Protein AF-A0A532F5N1-F1 (afdb_monomer_lite)

Structure (mmCIF, N/CA/C/O backbone):
data_AF-A0A532F5N1-F1
#
_entry.id   AF-A0A532F5N1-F1
#
loop_
_atom_site.group_PDB
_atom_site.id
_atom_site.type_symbol
_atom_site.label_atom_id
_atom_site.label_alt_id
_atom_site.label_comp_id
_atom_site.label_asym_id
_atom_site.label_entity_id
_atom_site.label_seq_id
_atom_site.pdbx_PDB_ins_code
_atom_site.Cartn_x
_atom_site.Cartn_y
_atom_site.Cartn_z
_atom_site.occupancy
_atom_site.B_iso_or_equiv
_atom_site.auth_seq_id
_atom_site.auth_comp_id
_atom_site.auth_asym_id
_atom_site.auth_atom_id
_atom_site.pdbx_PDB_model_num
ATOM 1 N N . MET A 1 1 ? 24.055 -5.445 3.429 1.00 53.22 1 MET A N 1
ATOM 2 C CA . MET A 1 1 ? 22.754 -6.112 3.266 1.00 53.22 1 MET A CA 1
ATOM 3 C C . MET A 1 1 ? 22.384 -6.633 4.633 1.00 53.22 1 MET A C 1
ATOM 5 O O . MET A 1 1 ? 23.085 -7.525 5.096 1.00 53.22 1 MET A O 1
ATOM 9 N N . LYS A 1 2 ? 21.379 -6.047 5.295 1.00 60.19 2 LYS A N 1
ATOM 10 C CA . LYS A 1 2 ? 20.781 -6.750 6.429 1.00 60.19 2 LYS A CA 1
ATOM 11 C C . LYS A 1 2 ? 20.097 -7.984 5.850 1.00 60.19 2 LYS A C 1
ATOM 13 O O . LYS A 1 2 ? 19.266 -7.868 4.953 1.00 60.19 2 LYS A O 1
ATOM 18 N N . SER A 1 3 ? 20.527 -9.160 6.263 1.00 70.56 3 SER A N 1
ATOM 19 C CA . SER A 1 3 ? 19.821 -10.402 5.999 1.00 70.56 3 SER A CA 1
ATOM 20 C C . SER A 1 3 ? 18.379 -10.290 6.501 1.00 70.56 3 SER A C 1
ATOM 22 O O . SER A 1 3 ? 18.080 -9.521 7.415 1.00 70.56 3 SER A O 1
ATOM 24 N N . PHE A 1 4 ? 17.479 -11.092 5.933 1.00 73.62 4 PHE A N 1
ATOM 25 C CA . PHE A 1 4 ? 16.116 -11.222 6.456 1.00 73.62 4 PHE A CA 1
ATOM 26 C C . PHE A 1 4 ? 16.117 -11.525 7.967 1.00 73.62 4 PHE A C 1
ATOM 28 O O . PHE A 1 4 ? 15.299 -10.999 8.709 1.00 73.62 4 PHE A O 1
ATOM 35 N N . GLN A 1 5 ? 17.106 -12.294 8.435 1.00 76.25 5 GLN A N 1
ATOM 36 C CA . GLN A 1 5 ? 17.313 -12.599 9.851 1.00 76.25 5 GLN A CA 1
ATOM 37 C C . GLN A 1 5 ? 17.648 -11.354 10.687 1.00 76.25 5 GLN A C 1
ATOM 39 O O . GLN A 1 5 ? 17.103 -11.194 11.774 1.00 76.25 5 GLN A O 1
ATOM 44 N N . GLU A 1 6 ? 18.502 -10.458 10.188 1.00 77.69 6 GLU A N 1
ATOM 45 C CA . GLU A 1 6 ? 18.839 -9.202 10.874 1.00 77.69 6 GLU A CA 1
ATOM 46 C C . GLU A 1 6 ? 17.663 -8.221 10.921 1.00 77.69 6 GLU A C 1
ATOM 48 O O . GLU A 1 6 ? 17.586 -7.429 11.854 1.00 77.69 6 GLU A O 1
ATOM 53 N N . GLU A 1 7 ? 16.741 -8.272 9.958 1.00 74.12 7 GLU A N 1
ATOM 54 C CA . GLU A 1 7 ? 15.482 -7.521 10.047 1.00 74.12 7 GLU A CA 1
ATOM 55 C C . GLU A 1 7 ? 14.519 -8.153 11.053 1.00 74.12 7 GLU A C 1
ATOM 57 O O . GLU A 1 7 ? 13.932 -7.460 11.877 1.00 74.12 7 GLU A O 1
ATOM 62 N N . CYS A 1 8 ? 14.369 -9.481 11.043 1.00 79.50 8 CYS A N 1
ATOM 63 C CA . CYS A 1 8 ? 13.574 -10.162 12.064 1.00 79.50 8 CYS A CA 1
ATOM 64 C C . CYS A 1 8 ? 14.092 -9.854 13.477 1.00 79.50 8 CYS A C 1
ATOM 66 O O . CYS A 1 8 ? 13.296 -9.755 14.404 1.00 79.50 8 CYS A O 1
ATOM 68 N N . ALA A 1 9 ? 15.402 -9.644 13.631 1.00 83.69 9 ALA A N 1
ATOM 69 C CA . ALA A 1 9 ? 16.020 -9.260 14.895 1.00 83.69 9 ALA A CA 1
ATOM 70 C C . ALA A 1 9 ? 15.696 -7.823 15.350 1.00 83.69 9 ALA A C 1
ATOM 72 O O . ALA A 1 9 ? 15.956 -7.499 16.505 1.00 83.69 9 ALA A O 1
ATOM 73 N N . THR A 1 10 ? 15.138 -6.960 14.488 1.00 85.75 10 THR A N 1
ATOM 74 C CA . THR A 1 10 ? 14.636 -5.633 14.896 1.00 85.75 10 THR A CA 1
ATOM 75 C C . THR A 1 10 ? 13.175 -5.652 15.333 1.00 85.75 10 THR A C 1
ATOM 77 O O . THR A 1 10 ? 12.638 -4.603 15.680 1.00 85.75 10 THR A O 1
ATOM 80 N N . LEU A 1 11 ? 12.497 -6.802 15.259 1.00 87.50 11 LEU A N 1
ATOM 81 C CA . LEU A 1 11 ? 11.156 -6.932 15.812 1.00 87.50 11 LEU A CA 1
ATOM 82 C C . LEU A 1 11 ? 11.230 -6.883 17.338 1.00 87.50 11 LEU A C 1
ATOM 84 O O . LEU A 1 11 ? 12.085 -7.516 17.954 1.00 87.50 11 LEU A O 1
ATOM 88 N N . GLU A 1 12 ? 10.296 -6.146 17.928 1.00 90.50 12 GLU A N 1
ATOM 89 C CA . GLU A 1 12 ? 10.065 -6.181 19.368 1.00 90.50 12 GLU A CA 1
ATOM 90 C C . GLU A 1 12 ? 9.619 -7.580 19.817 1.00 90.50 12 GLU A C 1
ATOM 92 O O . GLU A 1 12 ? 9.202 -8.421 19.008 1.00 90.50 12 GLU A O 1
ATOM 97 N N . SER A 1 13 ? 9.701 -7.830 21.125 1.00 90.56 13 SER A N 1
ATOM 98 C CA . SER A 1 13 ? 9.255 -9.094 21.705 1.00 90.56 13 SER A CA 1
ATOM 99 C C . SER A 1 13 ? 7.784 -9.373 21.395 1.00 90.56 13 SER A C 1
ATOM 101 O O . SER A 1 13 ? 6.950 -8.471 21.277 1.00 90.56 13 SER A O 1
ATOM 103 N N . LEU A 1 14 ? 7.455 -10.659 21.268 1.00 91.38 14 LEU A N 1
ATOM 104 C CA . LEU A 1 14 ? 6.086 -11.074 21.008 1.00 91.38 14 LEU A CA 1
ATOM 105 C C . LEU A 1 14 ? 5.182 -10.695 22.181 1.00 91.38 14 LEU A C 1
ATOM 107 O O . LEU A 1 14 ? 5.481 -10.970 23.345 1.00 91.38 14 LEU A O 1
ATOM 111 N N . GLN A 1 15 ? 4.039 -10.112 21.840 1.00 91.81 15 GLN A N 1
ATOM 112 C CA . GLN A 1 15 ? 2.970 -9.811 22.776 1.00 91.81 15 GLN A CA 1
ATOM 113 C C . GLN A 1 15 ? 1.703 -10.554 22.369 1.00 91.81 15 GLN A C 1
ATOM 115 O O . GLN A 1 15 ? 1.420 -10.752 21.188 1.00 91.81 15 GLN A O 1
ATOM 120 N N . THR A 1 16 ? 0.932 -10.965 23.365 1.00 92.50 16 THR A N 1
ATOM 121 C CA . THR A 1 16 ? -0.368 -11.614 23.206 1.00 92.50 16 THR A CA 1
ATOM 122 C C . THR A 1 16 ? -1.472 -10.705 23.715 1.00 92.50 16 THR A C 1
ATOM 124 O O . THR A 1 16 ? -1.263 -9.900 24.621 1.00 92.50 16 THR A O 1
ATOM 127 N N . PHE A 1 17 ? -2.653 -10.852 23.133 1.00 93.88 17 PHE A N 1
ATOM 128 C CA . PHE A 1 17 ? -3.904 -10.266 23.596 1.00 93.88 17 PHE A CA 1
ATOM 129 C C . PHE A 1 17 ? -5.014 -11.310 23.397 1.00 93.88 17 PHE A C 1
ATOM 131 O O . PHE A 1 17 ? -4.803 -12.326 22.731 1.00 93.88 17 PHE A O 1
ATOM 138 N N . ASP A 1 18 ? -6.178 -11.089 23.998 1.00 94.12 18 ASP A N 1
ATOM 139 C CA . ASP A 1 18 ? -7.314 -12.003 23.866 1.00 94.12 18 ASP A CA 1
ATOM 140 C C . ASP A 1 18 ? -7.945 -11.896 22.459 1.00 94.12 18 ASP A C 1
ATOM 142 O O . ASP A 1 18 ? -8.341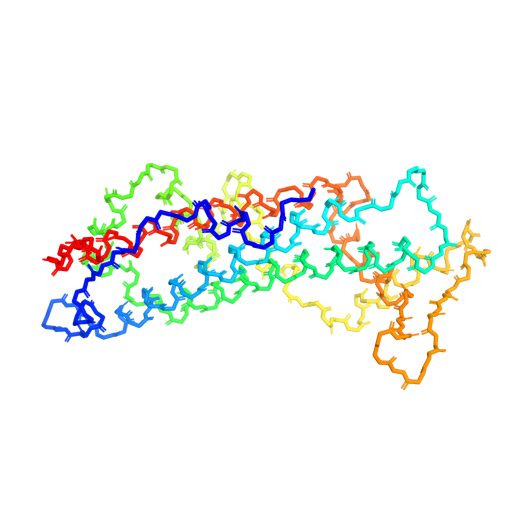 -10.797 22.056 1.00 94.12 18 ASP A O 1
ATOM 146 N N . PRO A 1 19 ? -8.078 -13.000 21.700 1.00 94.62 19 PRO A N 1
ATOM 147 C CA . PRO A 1 19 ? -8.673 -12.979 20.363 1.00 94.62 19 PRO A CA 1
ATOM 148 C C . PRO A 1 19 ? -10.110 -12.438 20.310 1.00 94.62 19 PRO A C 1
ATOM 150 O O . PRO A 1 19 ? -10.512 -11.909 19.270 1.00 94.62 19 PRO A O 1
ATOM 153 N N . SER A 1 20 ? -10.863 -12.507 21.415 1.00 95.44 20 SER A N 1
ATOM 154 C CA . SER A 1 20 ? -12.224 -11.952 21.509 1.00 95.44 20 SER A CA 1
ATOM 155 C C . SER A 1 20 ? -12.279 -10.430 21.306 1.00 95.44 20 SER A C 1
ATOM 157 O O . SER A 1 20 ? -13.353 -9.884 21.058 1.00 95.44 20 SER A O 1
ATOM 159 N N . ALA A 1 21 ? -11.130 -9.738 21.273 1.00 95.38 21 ALA A N 1
ATOM 160 C CA . ALA A 1 21 ? -11.016 -8.355 20.804 1.00 95.38 21 ALA A CA 1
ATOM 161 C C . ALA A 1 21 ? -11.669 -8.100 19.439 1.00 95.38 21 ALA A C 1
ATOM 163 O O . ALA A 1 21 ? -12.137 -6.989 19.191 1.00 95.38 21 ALA A O 1
ATOM 164 N N . PHE A 1 22 ? -11.720 -9.115 18.573 1.00 97.06 22 PHE A N 1
ATOM 165 C CA . PHE A 1 22 ? -12.301 -9.029 17.233 1.00 97.06 22 PHE A CA 1
ATOM 166 C C . PHE A 1 22 ? -13.657 -9.740 17.096 1.00 97.06 22 PHE A C 1
ATOM 168 O O . PHE A 1 22 ? -14.182 -9.850 15.986 1.00 97.06 22 PHE A O 1
ATOM 175 N N . GLU A 1 23 ? -14.244 -10.187 18.204 1.00 97.69 23 GLU A N 1
ATOM 176 C CA . GLU A 1 23 ? -15.619 -10.684 18.251 1.00 97.69 23 GLU A CA 1
ATOM 177 C C . GLU A 1 23 ? -16.567 -9.523 18.581 1.00 97.69 23 GLU A C 1
ATOM 179 O O . GLU A 1 23 ? -16.296 -8.710 19.466 1.00 97.69 23 GLU A O 1
ATOM 184 N N . GLY A 1 24 ? -17.647 -9.375 17.819 1.00 97.38 24 GLY A N 1
ATOM 185 C CA . GLY A 1 24 ? -18.642 -8.332 18.042 1.00 97.38 24 GLY A CA 1
ATOM 186 C C . GLY A 1 24 ? -19.457 -8.577 19.313 1.00 97.38 24 GLY A C 1
ATOM 187 O O . GLY A 1 24 ? -19.707 -9.717 19.690 1.00 97.38 24 GLY A O 1
ATOM 188 N N . ASP A 1 25 ? -19.907 -7.498 19.943 1.00 96.44 25 ASP A N 1
ATOM 189 C CA . ASP A 1 25 ? -20.759 -7.524 21.132 1.00 96.44 25 ASP A CA 1
ATOM 190 C C . ASP A 1 25 ? -21.845 -6.433 21.059 1.00 96.44 25 ASP A C 1
ATOM 192 O O . ASP A 1 25 ? -22.039 -5.790 20.023 1.00 96.44 25 ASP A O 1
ATOM 196 N N . GLU A 1 26 ? -22.578 -6.227 22.157 1.00 95.00 26 GLU A N 1
ATOM 197 C CA . GLU A 1 26 ? -23.647 -5.221 22.254 1.00 95.00 26 GLU A CA 1
ATOM 198 C C . GLU A 1 26 ? -23.158 -3.779 22.021 1.00 95.00 26 GLU A C 1
ATOM 200 O O . GLU A 1 26 ? -23.939 -2.921 21.613 1.00 95.00 26 GLU A O 1
ATOM 205 N N . ASN A 1 27 ? -21.873 -3.502 22.263 1.00 94.31 27 ASN A N 1
ATOM 206 C CA . ASN A 1 27 ? -21.274 -2.175 22.153 1.00 94.31 27 ASN A CA 1
ATOM 207 C C . ASN A 1 27 ? -20.468 -1.989 20.866 1.00 94.31 27 ASN A C 1
ATOM 209 O O . ASN A 1 27 ? -20.232 -0.850 20.462 1.00 94.31 27 ASN A O 1
ATOM 213 N N . VAL A 1 28 ? -19.984 -3.070 20.252 1.00 97.50 28 VAL A N 1
ATOM 214 C CA . VAL A 1 28 ? -19.107 -3.031 19.078 1.00 97.50 28 VAL A CA 1
ATOM 215 C C . VAL A 1 28 ? -19.590 -4.042 18.037 1.00 97.50 28 VAL A C 1
ATOM 217 O O . VAL A 1 28 ? -19.396 -5.244 18.210 1.00 97.50 28 VAL A O 1
ATOM 220 N N . PRO A 1 29 ? -20.161 -3.599 16.902 1.00 98.12 29 PRO A N 1
ATOM 221 C CA . PRO A 1 29 ? -20.685 -4.521 15.903 1.00 98.12 29 PRO A CA 1
ATOM 222 C C . PRO A 1 29 ? -19.566 -5.330 15.235 1.00 98.12 29 PRO A C 1
ATOM 224 O O . PRO A 1 29 ? -18.467 -4.825 14.986 1.00 98.12 29 PRO A O 1
ATOM 227 N N . GLN A 1 30 ? -19.874 -6.568 14.833 1.00 98.25 30 GLN A N 1
ATOM 228 C CA . GLN A 1 30 ? -18.919 -7.440 14.133 1.00 98.25 30 GLN A CA 1
ATOM 229 C C . GLN A 1 30 ? -18.362 -6.792 12.856 1.00 98.25 30 GLN A C 1
ATOM 231 O O . GLN A 1 30 ? -17.194 -6.972 12.530 1.00 98.25 30 GLN A O 1
ATOM 236 N N . ARG A 1 31 ? -19.163 -5.980 12.150 1.00 98.31 31 ARG A N 1
ATOM 237 C CA . ARG A 1 31 ? -18.717 -5.242 10.954 1.00 98.31 31 ARG A CA 1
ATOM 238 C C . ARG A 1 31 ? -17.557 -4.285 11.256 1.00 98.31 31 ARG A C 1
ATOM 240 O O . ARG A 1 31 ? -16.626 -4.200 10.461 1.00 98.31 31 ARG A O 1
ATOM 247 N N . LEU A 1 32 ? -17.572 -3.618 12.413 1.00 98.50 32 LEU A N 1
ATOM 248 C CA . LEU A 1 32 ? -16.459 -2.770 12.848 1.00 98.50 32 LEU A CA 1
ATOM 249 C C . LEU A 1 32 ? -15.233 -3.613 13.224 1.00 98.50 32 LEU A C 1
ATOM 251 O O . LEU A 1 32 ? -14.118 -3.269 12.843 1.00 98.50 32 LEU A O 1
ATOM 255 N N . CYS A 1 33 ? -15.430 -4.743 13.906 1.00 98.38 33 CYS A N 1
ATOM 256 C CA . CYS A 1 33 ? -14.335 -5.664 14.223 1.00 98.38 33 CYS A CA 1
ATOM 257 C C . CYS A 1 33 ? -13.653 -6.195 12.950 1.00 98.38 33 CYS A C 1
ATOM 259 O O . CYS A 1 33 ? -12.427 -6.174 12.849 1.00 98.38 33 CYS A O 1
ATOM 261 N N . ASN A 1 34 ? -14.444 -6.583 11.946 1.00 98.56 34 ASN A N 1
ATOM 262 C CA . ASN A 1 34 ? -13.956 -7.045 10.647 1.00 98.56 34 ASN A CA 1
ATOM 263 C C . ASN A 1 34 ? -13.180 -5.951 9.905 1.00 98.56 34 ASN A C 1
ATOM 265 O O . ASN A 1 34 ? -12.126 -6.240 9.341 1.00 98.56 34 ASN A O 1
ATOM 269 N N . LEU A 1 35 ? -13.665 -4.702 9.943 1.00 98.56 35 LEU A N 1
ATOM 270 C CA . LEU A 1 35 ? -12.932 -3.564 9.392 1.00 98.56 35 LEU A CA 1
ATOM 271 C C . LEU A 1 35 ? -11.548 -3.460 10.040 1.00 98.56 35 LEU A C 1
ATOM 273 O O . LEU A 1 35 ? -10.552 -3.456 9.326 1.00 98.56 35 LEU A O 1
ATOM 277 N N . VAL A 1 36 ? -11.459 -3.412 11.373 1.00 98.38 36 VAL A N 1
ATOM 278 C CA . VAL A 1 36 ? -10.166 -3.246 12.064 1.00 98.38 36 VAL A CA 1
ATOM 279 C C . VAL A 1 36 ? -9.230 -4.430 11.812 1.00 98.38 36 VAL A C 1
ATOM 281 O O . VAL A 1 36 ? -8.032 -4.226 11.614 1.00 98.38 36 VAL A O 1
ATOM 284 N N . LEU A 1 37 ? -9.760 -5.652 11.736 1.00 98.00 37 LEU A N 1
ATOM 285 C CA . LEU A 1 37 ? -8.972 -6.829 11.375 1.00 98.00 37 LEU A CA 1
ATOM 286 C C . LEU A 1 37 ? -8.394 -6.715 9.953 1.00 98.00 37 LEU A C 1
ATOM 288 O O . LEU A 1 37 ? -7.213 -6.987 9.739 1.00 98.00 37 LEU A O 1
ATOM 292 N N . ALA A 1 38 ? -9.189 -6.246 8.989 1.00 98.56 38 ALA A N 1
ATOM 293 C CA . ALA A 1 38 ? -8.719 -5.985 7.630 1.00 98.56 38 ALA A CA 1
ATOM 294 C C . ALA A 1 38 ? -7.683 -4.843 7.579 1.00 98.56 38 ALA A C 1
ATOM 296 O O . ALA A 1 38 ? -6.696 -4.943 6.852 1.00 98.56 38 ALA A O 1
ATOM 297 N N . LEU A 1 39 ? -7.840 -3.794 8.397 1.00 98.50 39 LEU A N 1
ATOM 298 C CA . LEU A 1 39 ? -6.839 -2.727 8.529 1.00 98.50 39 LEU A CA 1
ATOM 299 C C . LEU A 1 39 ? -5.490 -3.261 9.042 1.00 98.50 39 LEU A C 1
ATOM 301 O O . LEU A 1 39 ? -4.444 -2.798 8.584 1.00 98.50 39 LEU A O 1
ATOM 305 N N . ALA A 1 40 ? -5.495 -4.255 9.938 1.00 98.31 40 ALA A N 1
ATOM 306 C CA . ALA A 1 40 ? -4.274 -4.917 10.403 1.00 98.31 40 ALA A CA 1
ATOM 307 C C . ALA A 1 40 ? -3.563 -5.694 9.281 1.00 98.31 40 ALA A C 1
ATOM 309 O O . ALA A 1 40 ? -2.333 -5.685 9.200 1.00 98.31 40 ALA A O 1
ATOM 310 N N . LEU A 1 41 ? -4.319 -6.326 8.378 1.00 98.19 41 LEU A N 1
ATOM 311 C CA . LEU A 1 41 ? -3.746 -6.987 7.205 1.00 98.19 41 LEU A CA 1
ATOM 312 C C . LEU A 1 41 ? -3.143 -5.970 6.225 1.00 98.19 41 LEU A C 1
ATOM 314 O O . LEU A 1 41 ? -1.985 -6.108 5.843 1.00 98.19 41 LEU A O 1
ATOM 318 N N . ILE A 1 42 ? -3.867 -4.893 5.907 1.00 97.75 42 ILE A N 1
ATOM 319 C CA . ILE A 1 42 ? -3.365 -3.833 5.015 1.00 97.75 42 ILE A CA 1
ATOM 320 C C . ILE A 1 42 ? -2.111 -3.161 5.594 1.00 97.75 42 ILE A C 1
ATOM 322 O O . ILE A 1 42 ? -1.194 -2.799 4.849 1.00 97.75 42 ILE A O 1
ATOM 326 N N . TYR A 1 43 ? -2.028 -3.015 6.921 1.00 97.50 43 TYR A N 1
ATOM 327 C CA . TYR A 1 43 ? -0.802 -2.588 7.596 1.00 97.50 43 TYR A CA 1
ATOM 328 C C . TYR A 1 43 ? 0.378 -3.512 7.250 1.00 97.50 43 TYR A C 1
ATOM 330 O O . TYR A 1 43 ? 1.445 -3.017 6.865 1.00 97.50 43 TYR A O 1
ATOM 338 N N . ASN A 1 44 ? 0.185 -4.833 7.330 1.00 96.56 44 ASN A N 1
ATOM 339 C CA . ASN A 1 44 ? 1.214 -5.812 6.978 1.00 96.56 44 ASN A CA 1
ATOM 340 C C . ASN A 1 44 ? 1.601 -5.716 5.498 1.00 96.56 44 ASN A C 1
ATOM 342 O O . ASN A 1 44 ? 2.790 -5.704 5.191 1.00 96.56 44 ASN A O 1
ATOM 346 N N . ASP A 1 45 ? 0.640 -5.576 4.587 1.00 96.25 45 ASP A N 1
ATOM 347 C CA . ASP A 1 45 ? 0.911 -5.486 3.146 1.00 96.25 45 ASP A CA 1
ATOM 348 C C . ASP A 1 45 ? 1.721 -4.232 2.790 1.00 96.25 45 ASP A C 1
ATOM 350 O O . ASP A 1 45 ? 2.719 -4.298 2.058 1.00 96.25 45 ASP A O 1
ATOM 354 N N . CYS A 1 46 ? 1.358 -3.091 3.381 1.00 94.38 46 CYS A N 1
ATOM 355 C CA . CYS A 1 46 ? 2.108 -1.844 3.260 1.00 94.38 46 CYS A CA 1
ATOM 356 C C . CYS A 1 46 ? 3.537 -1.986 3.821 1.00 94.38 46 CYS A C 1
ATOM 358 O O . CYS A 1 46 ? 4.504 -1.568 3.172 1.00 94.38 46 CYS A O 1
ATOM 360 N N . LYS A 1 47 ? 3.688 -2.603 5.004 1.00 93.00 47 LYS A N 1
ATOM 361 C CA . LYS A 1 47 ? 4.989 -2.835 5.655 1.00 93.00 47 LYS A CA 1
ATOM 362 C C . LYS A 1 47 ? 5.873 -3.752 4.811 1.00 93.00 47 LYS A C 1
ATOM 364 O O . LYS A 1 47 ? 7.014 -3.401 4.517 1.00 93.00 47 LYS A O 1
ATOM 369 N N . ASN A 1 48 ? 5.339 -4.885 4.366 1.00 93.12 48 ASN A N 1
ATOM 370 C CA . ASN A 1 48 ? 6.053 -5.886 3.576 1.00 93.12 48 ASN A CA 1
ATOM 371 C C . ASN A 1 48 ? 6.510 -5.322 2.229 1.00 93.12 48 ASN A C 1
ATOM 373 O O . ASN A 1 48 ? 7.654 -5.527 1.824 1.00 93.12 48 ASN A O 1
ATOM 377 N N . THR A 1 49 ? 5.651 -4.555 1.555 1.00 92.81 49 THR A N 1
ATOM 378 C CA . THR A 1 49 ? 6.006 -3.931 0.273 1.00 92.81 49 THR A CA 1
ATOM 379 C C . THR A 1 49 ? 7.076 -2.850 0.456 1.00 92.81 49 THR A C 1
ATOM 381 O O . THR A 1 49 ? 8.003 -2.748 -0.350 1.00 92.81 49 THR A O 1
ATOM 384 N N . THR A 1 50 ? 7.001 -2.072 1.542 1.00 89.50 50 THR A N 1
ATOM 385 C CA . THR A 1 50 ? 8.029 -1.079 1.901 1.00 89.50 50 THR A CA 1
ATOM 386 C C . THR A 1 50 ? 9.365 -1.748 2.192 1.00 89.50 50 THR A C 1
ATOM 388 O O . THR A 1 50 ? 10.395 -1.335 1.657 1.00 89.50 50 THR A O 1
ATOM 391 N N . TYR A 1 51 ? 9.345 -2.828 2.966 1.00 88.19 51 TYR A N 1
ATOM 392 C CA . TYR A 1 51 ? 10.535 -3.604 3.277 1.00 88.19 51 TYR A CA 1
ATOM 393 C C . TYR A 1 51 ? 11.171 -4.224 2.023 1.00 88.19 51 TYR A C 1
ATOM 395 O O . TYR A 1 51 ? 12.371 -4.067 1.795 1.00 88.19 51 TYR A O 1
ATOM 403 N N . ALA A 1 52 ? 10.373 -4.831 1.140 1.00 91.50 52 ALA A N 1
ATOM 404 C CA . ALA A 1 52 ? 10.859 -5.350 -0.137 1.00 91.50 52 ALA A CA 1
ATOM 405 C C . ALA A 1 52 ? 11.523 -4.255 -0.993 1.00 91.50 52 ALA A C 1
ATOM 407 O O . ALA A 1 52 ? 12.552 -4.498 -1.628 1.00 91.50 52 ALA A O 1
ATOM 408 N N . ALA A 1 53 ? 10.983 -3.031 -0.978 1.00 89.50 53 ALA A N 1
ATOM 409 C CA . ALA A 1 53 ? 11.564 -1.897 -1.696 1.00 89.50 53 ALA A CA 1
ATOM 410 C C . ALA A 1 53 ? 12.889 -1.416 -1.081 1.00 89.50 53 ALA A C 1
ATOM 412 O O . ALA A 1 53 ? 13.770 -0.955 -1.813 1.00 89.50 53 ALA A O 1
ATOM 413 N N . LEU A 1 54 ? 13.055 -1.525 0.241 1.00 87.06 54 LEU A N 1
ATOM 414 C CA . LEU A 1 54 ? 14.323 -1.247 0.921 1.00 87.06 54 LEU A CA 1
ATOM 415 C C . LEU A 1 54 ? 15.382 -2.296 0.569 1.00 87.06 54 LEU A C 1
ATOM 417 O O . LEU A 1 54 ? 16.477 -1.925 0.151 1.00 87.06 54 LEU A O 1
ATOM 421 N N . LEU A 1 55 ? 15.041 -3.587 0.631 1.00 88.50 55 LEU A N 1
ATOM 422 C CA . LEU A 1 55 ? 15.954 -4.665 0.237 1.00 88.50 55 LEU A CA 1
ATOM 423 C C . LEU A 1 55 ? 16.389 -4.545 -1.227 1.00 88.50 55 LEU A C 1
ATOM 425 O O . LEU A 1 55 ? 17.571 -4.658 -1.547 1.00 88.50 55 LEU A O 1
ATOM 429 N N . LEU A 1 56 ? 15.451 -4.254 -2.130 1.00 91.62 56 LEU A N 1
ATOM 430 C CA . LEU A 1 56 ? 15.772 -4.067 -3.541 1.00 91.62 56 LEU A CA 1
ATOM 431 C C . LEU A 1 56 ? 16.708 -2.871 -3.773 1.00 91.62 56 LEU A C 1
ATOM 433 O O . LEU A 1 56 ? 17.539 -2.906 -4.685 1.00 91.62 56 LEU A O 1
ATOM 437 N N . LYS A 1 57 ? 16.596 -1.809 -2.965 1.00 88.56 57 LYS A N 1
ATOM 438 C CA . LYS A 1 57 ? 17.478 -0.636 -3.049 1.00 88.56 57 LYS A CA 1
ATOM 439 C C . LYS A 1 57 ? 18.934 -1.009 -2.761 1.00 88.56 57 LYS A C 1
ATOM 441 O O . LYS A 1 57 ? 19.815 -0.519 -3.467 1.00 88.56 57 LYS A O 1
ATOM 446 N N . ASP A 1 58 ? 19.174 -1.906 -1.809 1.00 87.75 58 ASP A N 1
ATOM 447 C CA . ASP A 1 58 ? 20.509 -2.443 -1.512 1.00 87.75 58 ASP A CA 1
ATOM 448 C C . ASP A 1 58 ? 21.056 -3.311 -2.658 1.00 87.75 58 ASP A C 1
ATOM 450 O O . ASP A 1 58 ? 22.266 -3.388 -2.862 1.00 87.75 58 ASP A O 1
ATOM 454 N N . CYS A 1 59 ? 20.173 -3.923 -3.454 1.00 91.19 59 CYS A N 1
ATOM 455 C CA . CYS A 1 59 ? 20.529 -4.690 -4.651 1.00 91.19 59 CYS A CA 1
ATOM 456 C C . CYS A 1 59 ? 20.715 -3.828 -5.914 1.00 91.19 59 CYS A C 1
ATOM 458 O O . CYS A 1 59 ? 20.844 -4.373 -7.016 1.00 91.19 59 CYS A O 1
ATOM 460 N N . LYS A 1 60 ? 20.702 -2.493 -5.800 1.00 93.94 60 LYS A N 1
ATOM 461 C CA . LYS A 1 60 ? 20.872 -1.605 -6.954 1.00 93.94 60 LYS A CA 1
ATOM 462 C C . LYS A 1 60 ? 22.232 -1.836 -7.628 1.00 93.94 60 LYS A C 1
ATOM 464 O O . LYS A 1 60 ? 23.259 -1.763 -6.952 1.00 93.94 60 LYS A O 1
ATOM 469 N N . PRO A 1 61 ? 22.281 -2.052 -8.958 1.00 95.31 61 PRO A N 1
ATOM 470 C CA . PRO A 1 61 ? 23.549 -2.261 -9.644 1.00 95.31 61 PRO A CA 1
ATOM 471 C C . PRO A 1 61 ? 24.466 -1.035 -9.528 1.00 95.31 61 PRO A C 1
ATOM 473 O O . PRO A 1 61 ? 24.017 0.110 -9.609 1.00 95.31 61 PRO A O 1
ATOM 476 N N . ALA A 1 62 ? 25.766 -1.274 -9.352 1.00 93.94 62 ALA A N 1
ATOM 477 C CA . ALA A 1 62 ? 26.749 -0.207 -9.198 1.00 93.94 62 ALA A CA 1
ATOM 478 C C . ALA A 1 62 ? 26.996 0.569 -10.507 1.00 93.94 62 ALA A C 1
ATOM 480 O O . ALA A 1 62 ? 26.935 0.027 -11.616 1.00 93.94 62 ALA A O 1
ATOM 481 N N . GLY A 1 63 ? 27.359 1.846 -10.365 1.00 94.00 63 GLY A N 1
ATOM 482 C CA . GLY A 1 63 ? 27.727 2.724 -11.474 1.00 94.00 63 GLY A CA 1
ATOM 483 C C . GLY A 1 63 ? 26.538 3.395 -12.168 1.00 94.00 63 GLY A C 1
ATOM 484 O O . GLY A 1 63 ? 25.440 3.503 -11.624 1.00 94.00 63 GLY A O 1
ATOM 485 N N . LYS A 1 64 ? 26.782 3.910 -13.379 1.00 93.81 64 LYS A N 1
ATOM 486 C CA . LYS A 1 64 ? 25.748 4.572 -14.188 1.00 93.81 64 LYS A CA 1
ATOM 487 C C . LYS A 1 64 ? 24.764 3.534 -14.753 1.00 93.81 64 LYS A C 1
ATOM 489 O O . LYS A 1 64 ? 25.223 2.450 -15.122 1.00 93.81 64 LYS A O 1
ATOM 494 N N . PRO A 1 65 ? 23.462 3.866 -14.878 1.00 92.06 65 PRO A N 1
ATOM 495 C CA . PRO A 1 65 ? 22.481 3.005 -15.536 1.00 92.06 65 PRO A CA 1
ATOM 496 C C . PRO A 1 65 ? 22.951 2.535 -16.917 1.00 92.06 65 PRO A C 1
ATOM 498 O O . PRO A 1 65 ? 23.494 3.328 -17.688 1.00 92.06 65 PRO A O 1
ATOM 501 N N . LYS A 1 66 ? 22.748 1.249 -17.229 1.00 92.25 66 LYS A N 1
ATOM 502 C CA . LYS A 1 66 ? 23.100 0.638 -18.523 1.00 92.25 66 LYS A CA 1
ATOM 503 C C . LYS A 1 66 ? 21.911 -0.124 -19.095 1.00 92.25 66 LYS A C 1
ATOM 505 O O . LYS A 1 66 ? 21.109 -0.670 -18.346 1.00 92.25 66 LYS A O 1
ATOM 510 N N . ILE A 1 67 ? 21.844 -0.229 -20.419 1.00 89.88 67 ILE A N 1
ATOM 511 C CA . ILE A 1 67 ? 20.866 -1.083 -21.101 1.00 89.88 67 ILE A CA 1
ATOM 512 C C . ILE A 1 67 ? 21.367 -2.529 -21.033 1.00 89.88 67 ILE A C 1
ATOM 514 O O . ILE A 1 67 ? 22.182 -2.954 -21.849 1.00 89.88 67 ILE A O 1
ATOM 518 N N . ASN A 1 68 ? 20.942 -3.269 -20.009 1.00 92.62 68 ASN A N 1
ATOM 519 C CA . ASN A 1 68 ? 21.202 -4.701 -19.872 1.00 92.62 68 ASN A CA 1
ATOM 520 C C . ASN A 1 68 ? 20.171 -5.376 -18.951 1.00 92.62 68 ASN A C 1
ATOM 522 O O . ASN A 1 68 ? 19.368 -4.710 -18.294 1.00 92.62 68 ASN A O 1
ATOM 526 N N . ALA A 1 69 ? 20.219 -6.709 -18.888 1.00 94.56 69 ALA A N 1
ATOM 527 C CA . ALA A 1 69 ? 19.285 -7.510 -18.100 1.00 94.56 69 ALA A CA 1
ATOM 528 C C . ALA A 1 69 ? 19.309 -7.173 -16.600 1.00 94.56 69 ALA A C 1
ATOM 530 O O . ALA A 1 69 ? 18.261 -7.148 -15.965 1.00 94.56 69 ALA A O 1
ATOM 531 N N . VAL A 1 70 ? 20.485 -6.876 -16.039 1.00 95.62 70 VAL A N 1
ATOM 532 C CA . VAL A 1 70 ? 20.656 -6.605 -14.603 1.00 95.62 70 VAL A CA 1
ATOM 533 C C . VAL A 1 70 ? 19.955 -5.303 -14.206 1.00 95.62 70 VAL A C 1
ATOM 535 O O . VAL A 1 70 ? 19.119 -5.298 -13.303 1.00 95.62 70 VAL A O 1
ATOM 538 N N . TRP A 1 71 ? 20.238 -4.210 -14.919 1.00 95.38 71 TRP A N 1
ATOM 539 C CA . TRP A 1 71 ? 19.586 -2.918 -14.692 1.00 95.38 71 TRP A CA 1
ATOM 540 C C . TRP A 1 71 ? 18.093 -2.959 -15.013 1.00 95.38 71 TRP A C 1
ATOM 542 O O . TRP A 1 71 ? 17.301 -2.418 -14.245 1.00 95.38 71 TRP A O 1
ATOM 552 N N . GLY A 1 72 ? 17.704 -3.622 -16.106 1.00 94.00 72 GLY A N 1
ATOM 553 C CA . GLY A 1 72 ? 16.300 -3.764 -16.489 1.00 94.00 72 GLY A CA 1
ATOM 554 C C . GLY A 1 72 ? 15.487 -4.545 -15.457 1.00 94.00 72 GLY A C 1
ATOM 555 O O . GLY A 1 72 ? 14.376 -4.144 -15.120 1.00 94.00 72 GLY A O 1
ATOM 556 N N . THR A 1 73 ? 16.047 -5.628 -14.908 1.00 96.19 73 THR A N 1
ATOM 557 C CA . THR A 1 73 ? 15.372 -6.432 -13.883 1.00 96.19 73 THR A CA 1
ATOM 558 C C . THR A 1 73 ? 15.232 -5.644 -12.592 1.00 96.19 73 THR A C 1
ATOM 560 O O . THR A 1 73 ? 14.144 -5.612 -12.029 1.00 96.19 73 THR A O 1
ATOM 563 N N . TRP A 1 74 ? 16.296 -4.970 -12.148 1.00 96.00 74 TRP A N 1
ATOM 564 C CA . TRP A 1 74 ? 16.238 -4.136 -10.950 1.00 96.00 74 TRP A CA 1
ATOM 565 C C . TRP A 1 74 ? 15.188 -3.022 -11.083 1.00 96.00 74 TRP A C 1
ATOM 567 O O . TRP A 1 74 ? 14.285 -2.932 -10.254 1.00 96.00 74 TRP A O 1
ATOM 577 N N . ALA A 1 75 ? 15.254 -2.225 -12.157 1.00 92.94 75 ALA A N 1
ATOM 578 C CA . ALA A 1 75 ? 14.354 -1.090 -12.361 1.00 92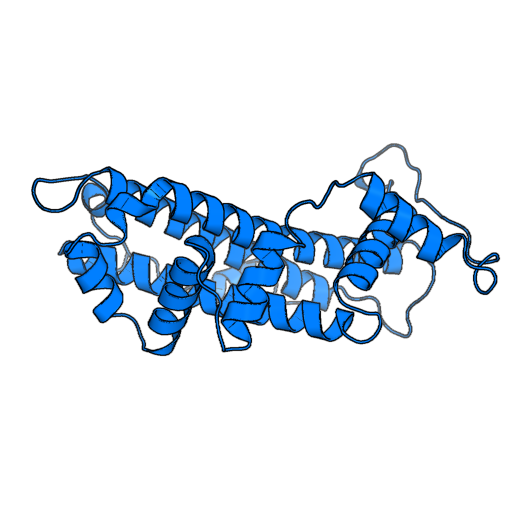.94 75 ALA A CA 1
ATOM 579 C C . ALA A 1 75 ? 12.893 -1.531 -12.516 1.00 92.94 75 ALA A C 1
ATOM 581 O O . ALA A 1 75 ? 11.995 -0.936 -11.926 1.00 92.94 75 ALA A O 1
ATOM 582 N N . GLY A 1 76 ? 12.642 -2.596 -13.280 1.00 93.75 76 GLY A N 1
ATOM 583 C CA . GLY A 1 76 ? 11.287 -3.101 -13.456 1.00 93.75 76 GLY A CA 1
ATOM 584 C C . GLY A 1 76 ? 10.705 -3.707 -12.171 1.00 93.75 76 GLY A C 1
ATOM 585 O O . GLY A 1 76 ? 9.504 -3.597 -11.934 1.00 93.75 76 GLY A O 1
ATOM 586 N N . THR A 1 77 ? 11.525 -4.328 -11.315 1.00 95.50 77 THR A N 1
ATOM 587 C CA . THR A 1 77 ? 11.064 -4.800 -9.998 1.00 95.50 77 THR A CA 1
ATOM 588 C C . THR A 1 77 ? 10.768 -3.626 -9.059 1.00 95.50 77 THR A C 1
ATOM 590 O O . THR A 1 77 ? 9.751 -3.660 -8.373 1.00 95.50 77 THR A O 1
ATOM 593 N N . ASP A 1 78 ? 11.569 -2.557 -9.079 1.00 92.81 78 ASP A N 1
ATOM 594 C CA . ASP A 1 78 ? 11.316 -1.347 -8.274 1.00 92.81 78 ASP A CA 1
ATOM 595 C C . ASP A 1 78 ? 9.982 -0.693 -8.672 1.00 92.81 78 ASP A C 1
ATOM 597 O O . ASP A 1 78 ? 9.131 -0.415 -7.826 1.00 92.81 78 ASP A O 1
ATOM 601 N N . TRP A 1 79 ? 9.725 -0.580 -9.978 1.00 90.62 79 TRP A N 1
ATOM 602 C CA . TRP A 1 79 ? 8.441 -0.120 -10.511 1.00 90.62 79 TRP A CA 1
ATOM 603 C C . TRP A 1 79 ? 7.262 -1.033 -10.172 1.00 90.62 79 TRP A C 1
ATOM 605 O O . TRP A 1 79 ? 6.136 -0.562 -10.001 1.00 90.62 79 TRP A O 1
ATOM 615 N N . HIS A 1 80 ? 7.481 -2.344 -10.089 1.00 92.88 80 HIS A N 1
ATOM 616 C CA . HIS A 1 80 ? 6.442 -3.267 -9.654 1.00 92.88 80 HIS A CA 1
ATOM 617 C C . HIS A 1 80 ? 6.084 -3.058 -8.178 1.00 92.88 80 HIS A C 1
ATOM 619 O O . HIS A 1 80 ? 4.902 -2.915 -7.877 1.00 92.88 80 HIS A O 1
ATOM 625 N N . LEU A 1 81 ? 7.077 -2.953 -7.290 1.00 93.12 81 LEU A N 1
ATOM 626 C CA . LEU A 1 81 ? 6.854 -2.674 -5.866 1.00 93.12 81 LEU A CA 1
ATOM 627 C C . LEU A 1 81 ? 6.140 -1.333 -5.658 1.00 93.12 81 LEU A C 1
ATOM 629 O O . LEU A 1 81 ? 5.204 -1.247 -4.869 1.00 93.12 81 LEU A O 1
ATOM 633 N N . PHE A 1 82 ? 6.510 -0.308 -6.428 1.00 90.56 82 PHE A N 1
ATOM 634 C CA . PHE A 1 82 ? 5.797 0.969 -6.442 1.00 90.56 82 PHE A CA 1
ATOM 635 C C . PHE A 1 82 ? 4.311 0.817 -6.815 1.00 90.56 82 PHE A C 1
ATOM 637 O O . PHE A 1 82 ? 3.448 1.416 -6.175 1.00 90.56 82 PHE A O 1
ATOM 644 N N . ARG A 1 83 ? 3.982 -0.008 -7.819 1.00 91.50 83 ARG A N 1
ATOM 645 C CA . ARG A 1 83 ? 2.580 -0.290 -8.174 1.00 91.50 83 ARG A CA 1
ATOM 646 C C . ARG A 1 83 ? 1.849 -1.069 -7.086 1.00 91.50 83 ARG A C 1
ATOM 648 O O . ARG A 1 83 ? 0.699 -0.749 -6.816 1.00 91.50 83 ARG A O 1
ATOM 655 N N . LEU A 1 84 ? 2.504 -2.029 -6.434 1.00 92.88 84 LEU A N 1
ATOM 656 C CA . LEU A 1 84 ? 1.906 -2.767 -5.316 1.00 92.88 84 LEU A CA 1
ATOM 657 C C . LEU A 1 84 ? 1.550 -1.840 -4.146 1.00 92.88 84 LEU A C 1
ATOM 659 O O . LEU A 1 84 ? 0.463 -1.954 -3.592 1.00 92.88 84 LEU A O 1
ATOM 663 N N . MET A 1 85 ? 2.406 -0.863 -3.830 1.00 92.88 85 MET A N 1
ATOM 664 C CA . MET A 1 85 ? 2.101 0.167 -2.828 1.00 92.88 85 MET A CA 1
ATOM 665 C C . MET A 1 85 ? 0.831 0.954 -3.176 1.00 92.88 85 MET A C 1
ATOM 667 O O . MET A 1 85 ? -0.026 1.169 -2.323 1.00 92.88 85 MET A O 1
ATOM 671 N N . ILE A 1 86 ? 0.690 1.365 -4.438 1.00 92.50 86 ILE A N 1
ATOM 672 C CA . ILE A 1 86 ? -0.506 2.068 -4.921 1.00 92.50 86 ILE A CA 1
ATOM 673 C C . ILE A 1 86 ? -1.742 1.168 -4.846 1.00 92.50 86 ILE A C 1
ATOM 675 O O . ILE A 1 86 ? -2.800 1.634 -4.428 1.00 92.50 86 ILE A O 1
ATOM 679 N N . SER A 1 87 ? -1.603 -0.106 -5.225 1.00 92.25 87 SER A N 1
ATOM 680 C CA . SER A 1 87 ? -2.684 -1.096 -5.161 1.00 92.25 87 SER A CA 1
ATOM 681 C C . SER A 1 87 ? -3.192 -1.267 -3.730 1.00 92.25 87 SER A C 1
ATOM 683 O O . SER A 1 87 ? -4.393 -1.163 -3.510 1.00 92.25 87 SER A O 1
ATOM 685 N N . ALA A 1 88 ? -2.296 -1.407 -2.748 1.00 94.31 88 ALA A N 1
ATOM 686 C CA . ALA A 1 88 ? -2.673 -1.538 -1.340 1.00 94.31 88 ALA A CA 1
ATOM 687 C C . ALA A 1 88 ? -3.454 -0.313 -0.827 1.00 94.31 88 ALA A C 1
ATOM 689 O O . ALA A 1 88 ? -4.477 -0.448 -0.156 1.00 94.31 88 ALA A O 1
ATOM 690 N N . VAL A 1 89 ? -3.025 0.903 -1.190 1.00 95.00 89 VAL A N 1
ATOM 691 C CA . VAL A 1 89 ? -3.760 2.134 -0.839 1.00 95.00 89 VAL A CA 1
ATOM 692 C C . VAL A 1 89 ? -5.114 2.196 -1.553 1.00 95.00 89 VAL A C 1
ATOM 694 O O . VAL A 1 89 ? -6.092 2.685 -0.990 1.00 95.00 89 VAL A O 1
ATOM 697 N N . HIS A 1 90 ? -5.203 1.698 -2.786 1.00 93.56 90 HIS A N 1
ATOM 698 C CA . HIS A 1 90 ? -6.471 1.625 -3.499 1.00 93.56 90 HIS A CA 1
ATOM 699 C C . HIS A 1 90 ? -7.458 0.638 -2.861 1.00 93.56 90 HIS A C 1
ATOM 701 O O . HIS A 1 90 ? -8.616 0.992 -2.647 1.00 93.56 90 HIS A O 1
ATOM 707 N N . GLU A 1 91 ? -7.006 -0.563 -2.512 1.00 94.69 91 GLU A N 1
ATOM 708 C CA . GLU A 1 91 ? -7.823 -1.553 -1.805 1.00 94.69 91 GLU A CA 1
ATOM 709 C C . GLU A 1 91 ? -8.291 -1.021 -0.447 1.00 94.69 91 GLU A C 1
ATOM 711 O O . GLU A 1 91 ? -9.453 -1.198 -0.082 1.00 94.69 91 GLU A O 1
ATOM 716 N N . LEU A 1 92 ? -7.443 -0.254 0.248 1.00 96.44 92 LEU A N 1
ATOM 717 C CA . LEU A 1 92 ? -7.838 0.467 1.454 1.00 96.44 92 LEU A CA 1
ATOM 718 C C . LEU A 1 92 ? -8.979 1.462 1.189 1.00 96.44 92 LEU A C 1
ATOM 720 O O . LEU A 1 92 ? -9.915 1.530 1.981 1.00 96.44 92 LEU A O 1
ATOM 724 N N . PHE A 1 93 ? -8.963 2.206 0.077 1.00 95.94 93 PHE A N 1
ATOM 725 C CA . PHE A 1 93 ? -10.093 3.075 -0.276 1.00 95.94 93 PHE A CA 1
ATOM 726 C C . PHE A 1 93 ? -11.390 2.295 -0.484 1.00 95.94 93 PHE A C 1
ATOM 728 O O . PHE A 1 93 ? -12.429 2.736 0.006 1.00 95.94 93 PHE A O 1
ATOM 735 N N . ILE A 1 94 ? -11.332 1.159 -1.184 1.00 94.94 94 ILE A N 1
ATOM 736 C CA . ILE A 1 94 ? -12.499 0.293 -1.402 1.00 94.94 94 ILE A CA 1
ATOM 737 C C . ILE A 1 94 ? -13.027 -0.220 -0.060 1.00 94.94 94 ILE A C 1
ATOM 739 O O . ILE A 1 94 ? -14.224 -0.123 0.201 1.00 94.94 94 ILE A O 1
ATOM 743 N N . LEU A 1 95 ? -12.142 -0.702 0.819 1.00 97.31 95 LEU A N 1
ATOM 744 C CA . LEU A 1 95 ? -12.516 -1.205 2.140 1.00 97.31 95 LEU A CA 1
ATOM 745 C C . LEU A 1 95 ? -13.231 -0.132 2.974 1.00 97.31 95 LEU A C 1
ATOM 747 O O . LEU A 1 95 ? -14.287 -0.396 3.549 1.00 97.31 95 LEU A O 1
ATOM 751 N N . ILE A 1 96 ? -12.676 1.084 3.011 1.00 97.00 96 ILE A N 1
ATOM 752 C CA . ILE A 1 96 ? -13.258 2.223 3.734 1.00 97.00 96 ILE A CA 1
ATOM 753 C C . ILE A 1 96 ? -14.609 2.630 3.143 1.00 97.00 96 ILE A C 1
ATOM 755 O O . ILE A 1 96 ? -15.519 2.973 3.894 1.00 97.00 96 ILE A O 1
ATOM 759 N N . GLN A 1 97 ? -14.755 2.590 1.817 1.00 95.25 97 GLN A N 1
ATOM 760 C CA . GLN A 1 97 ? -16.024 2.878 1.146 1.00 95.25 97 GLN A CA 1
ATOM 761 C C . GLN A 1 97 ? -17.098 1.843 1.476 1.00 95.25 97 GLN A C 1
ATOM 763 O O . GLN A 1 97 ? -18.229 2.227 1.763 1.00 95.25 97 GLN A O 1
ATOM 768 N N . ASP A 1 98 ? -16.746 0.557 1.485 1.00 97.00 98 ASP A N 1
ATOM 769 C CA . ASP A 1 98 ? -17.683 -0.507 1.844 1.00 97.00 98 ASP A CA 1
ATOM 770 C C . ASP A 1 98 ? -18.143 -0.381 3.305 1.00 97.00 98 ASP A C 1
ATOM 772 O O . ASP A 1 98 ? -19.302 -0.629 3.618 1.00 97.00 98 ASP A O 1
ATOM 776 N N . HIS A 1 99 ? -17.272 0.085 4.203 1.00 97.62 99 HIS A N 1
ATOM 777 C CA . HIS A 1 99 ? -17.537 0.173 5.645 1.00 97.62 99 HIS A CA 1
ATOM 778 C C . HIS A 1 99 ? -17.907 1.586 6.128 1.00 97.62 99 HIS A C 1
ATOM 780 O O . HIS A 1 99 ? -17.718 1.899 7.305 1.00 97.62 99 HIS A O 1
ATOM 786 N N . GLN A 1 100 ? -18.421 2.460 5.252 1.00 95.44 100 GLN A N 1
ATOM 787 C CA . GLN A 1 100 ? -18.736 3.854 5.609 1.00 95.44 100 GLN A CA 1
ATOM 788 C C . GLN A 1 100 ? -19.685 3.986 6.806 1.00 95.44 100 GLN A C 1
ATOM 790 O O . GLN A 1 100 ? -19.537 4.911 7.604 1.00 95.44 100 GLN A O 1
ATOM 795 N N . ASP A 1 101 ? -20.623 3.052 6.948 1.00 95.00 101 ASP A N 1
ATOM 796 C CA . ASP A 1 101 ? -21.636 3.030 8.001 1.00 95.00 101 ASP A CA 1
ATOM 797 C C . ASP A 1 101 ? -21.039 2.910 9.412 1.00 95.00 101 ASP A C 1
ATOM 799 O O . ASP A 1 101 ? -21.553 3.506 10.360 1.00 95.00 101 ASP A O 1
ATOM 803 N N . VAL A 1 102 ? -19.912 2.204 9.556 1.00 97.31 102 VAL A N 1
ATOM 804 C CA . VAL A 1 102 ? -19.245 2.010 10.854 1.00 97.31 102 VAL A CA 1
ATOM 805 C C . VAL A 1 102 ? -18.153 3.043 11.144 1.00 97.31 102 VAL A C 1
ATOM 807 O O . VAL A 1 102 ? -17.655 3.093 12.270 1.00 97.31 102 VAL A O 1
ATOM 810 N N . LEU A 1 103 ? -17.795 3.912 10.189 1.00 96.56 103 LEU A N 1
ATOM 811 C CA . LEU A 1 103 ? -16.745 4.927 10.389 1.00 96.56 103 LEU A CA 1
ATOM 812 C C . LEU A 1 103 ? -17.114 5.972 11.450 1.00 96.56 103 LEU A C 1
ATOM 814 O O . LEU A 1 103 ? -16.237 6.515 12.123 1.00 96.56 103 LEU A O 1
ATOM 818 N N . THR A 1 104 ? -18.408 6.247 11.610 1.00 96.06 104 THR A N 1
ATOM 819 C CA . THR A 1 104 ? -18.940 7.196 12.599 1.00 96.06 104 THR A CA 1
ATOM 820 C C . THR A 1 104 ? -19.390 6.525 13.894 1.00 96.06 104 THR A C 1
ATOM 822 O O . THR A 1 104 ? -19.941 7.196 14.766 1.00 96.06 104 THR A O 1
ATOM 825 N N . HIS A 1 105 ? -19.173 5.215 14.040 1.00 98.06 105 HIS A N 1
ATOM 826 C CA . HIS A 1 105 ? -19.534 4.483 15.247 1.00 98.06 105 HIS A CA 1
ATOM 827 C C . HIS A 1 105 ? -18.803 5.059 16.473 1.00 98.06 105 HIS A C 1
ATOM 829 O O . HIS A 1 105 ? -17.591 5.287 16.427 1.00 98.06 105 HIS A O 1
ATOM 835 N N . GLU A 1 106 ? -19.514 5.269 17.589 1.00 97.88 106 GLU A N 1
ATOM 836 C CA . GLU A 1 106 ? -18.983 5.981 18.766 1.00 97.88 106 GLU A CA 1
ATOM 837 C C . GLU A 1 106 ? -17.678 5.358 19.284 1.00 97.88 106 GLU A C 1
ATOM 839 O O . GLU A 1 106 ? -16.724 6.067 19.616 1.00 97.88 106 GLU A O 1
ATOM 844 N N . PHE A 1 107 ? -17.612 4.024 19.295 1.00 98.00 107 PHE A N 1
ATOM 845 C CA . PHE A 1 107 ? -16.412 3.290 19.689 1.00 98.00 107 PHE A CA 1
ATOM 846 C C . PHE A 1 107 ? -15.197 3.649 18.822 1.00 98.00 107 PHE A C 1
ATOM 848 O O . PHE A 1 107 ? -14.144 4.005 19.348 1.00 98.00 107 PHE A O 1
ATOM 855 N N . LEU A 1 108 ? -15.343 3.624 17.493 1.00 98.06 108 LEU A N 1
ATOM 856 C CA . LEU A 1 108 ? -14.247 3.948 16.581 1.00 98.06 108 LEU A CA 1
ATOM 857 C C . LEU A 1 108 ? -13.838 5.418 16.711 1.00 98.06 108 LEU A C 1
ATOM 859 O O . LEU A 1 108 ? -12.650 5.728 16.725 1.00 98.06 108 LEU A O 1
ATOM 863 N N . VAL A 1 109 ? -14.797 6.327 16.894 1.00 97.88 109 VAL A N 1
ATOM 864 C CA . VAL A 1 109 ? -14.507 7.747 17.144 1.00 97.88 109 VAL A CA 1
ATOM 865 C C . VAL A 1 109 ? -13.653 7.927 18.407 1.00 97.88 109 VAL A C 1
ATOM 867 O O . VAL A 1 109 ? -12.724 8.740 18.405 1.00 97.88 109 VAL A O 1
ATOM 870 N N . LYS A 1 110 ? -13.915 7.166 19.480 1.00 97.69 110 LYS A N 1
ATOM 871 C CA . LYS A 1 110 ? -13.076 7.169 20.694 1.00 97.69 110 LYS A CA 1
ATOM 872 C C . LYS A 1 110 ? -11.663 6.657 20.408 1.00 97.69 110 LYS A C 1
ATOM 874 O O . LYS A 1 110 ? -10.709 7.309 20.824 1.00 97.69 110 LYS A O 1
ATOM 879 N N . VAL A 1 111 ? -11.527 5.566 19.652 1.00 98.12 111 VAL A N 1
ATOM 880 C CA . VAL A 1 111 ? -10.224 5.016 19.225 1.00 98.12 111 VAL A CA 1
ATOM 881 C C . VAL A 1 111 ? -9.429 6.053 18.420 1.00 98.12 111 VAL A C 1
ATOM 883 O O . VAL A 1 111 ? -8.287 6.364 18.754 1.00 98.12 111 VAL A O 1
ATOM 886 N N . VAL A 1 112 ? -10.046 6.678 17.413 1.00 98.06 112 VAL A N 1
ATOM 887 C CA . VAL A 1 112 ? -9.412 7.702 16.559 1.00 98.06 112 VAL A CA 1
ATOM 888 C C . VAL A 1 112 ? -8.920 8.903 17.381 1.00 98.06 112 VAL A C 1
ATOM 890 O O . VAL A 1 112 ? -7.829 9.433 17.143 1.00 98.06 112 VAL A O 1
ATOM 893 N N . LYS A 1 113 ? -9.680 9.314 18.405 1.00 97.81 113 LYS A N 1
ATOM 894 C CA . LYS A 1 113 ? -9.301 10.397 19.331 1.00 97.81 113 LYS A CA 1
ATOM 895 C C . LYS A 1 113 ? -8.101 10.070 20.228 1.00 97.81 113 LYS A C 1
ATOM 897 O O . LYS A 1 113 ? -7.540 10.998 20.809 1.00 97.81 113 LYS A O 1
ATOM 902 N N . GLN A 1 114 ? -7.691 8.810 20.335 1.00 97.12 114 GLN A N 1
ATOM 903 C CA . GLN A 1 114 ? -6.504 8.394 21.095 1.00 97.12 114 GLN A CA 1
ATOM 904 C C . GLN A 1 114 ? -5.250 8.270 20.225 1.00 97.12 114 GLN A C 1
ATOM 906 O O . GLN A 1 114 ? -4.144 8.127 20.745 1.00 97.12 114 GLN A O 1
ATOM 911 N N . LEU A 1 115 ? -5.394 8.352 18.900 1.00 97.94 115 LEU A N 1
ATOM 912 C CA . LEU A 1 115 ? -4.255 8.325 17.989 1.00 97.94 115 LEU A CA 1
ATOM 913 C C . LEU A 1 115 ? -3.366 9.555 18.178 1.00 97.94 115 LEU A C 1
ATOM 915 O O . LEU A 1 115 ? -3.858 10.656 18.460 1.00 97.94 115 LEU A O 1
ATOM 919 N N . HIS A 1 116 ? -2.068 9.373 17.918 1.00 97.50 116 HIS A N 1
ATOM 920 C CA . HIS A 1 116 ? -1.128 10.479 17.767 1.00 97.50 116 HIS A CA 1
ATOM 921 C C . HIS A 1 116 ? -1.655 11.484 16.718 1.00 97.50 116 HIS A C 1
ATOM 923 O O . HIS A 1 116 ? -2.227 11.049 15.712 1.00 97.50 116 HIS A O 1
ATOM 929 N N . PRO A 1 117 ? -1.474 12.810 16.897 1.00 97.25 117 PRO A N 1
ATOM 930 C CA . PRO A 1 117 ? -2.065 13.817 16.011 1.00 97.25 117 PRO A CA 1
ATOM 931 C C . PRO A 1 117 ? -1.781 13.608 14.517 1.00 97.25 117 PRO A C 1
ATOM 933 O O . PRO A 1 117 ? -2.669 13.798 13.690 1.00 97.25 117 PRO A O 1
ATOM 936 N N . THR A 1 118 ? -0.571 13.169 14.158 1.00 96.12 118 THR A N 1
ATOM 937 C CA . THR A 1 118 ? -0.200 12.900 12.756 1.00 96.12 118 THR A CA 1
ATOM 938 C C . THR A 1 118 ? -0.921 11.678 12.178 1.00 96.12 118 THR A C 1
ATOM 940 O O . THR A 1 118 ? -1.450 11.747 11.068 1.00 96.12 118 THR A O 1
ATOM 943 N N . SER A 1 119 ? -1.009 10.583 12.938 1.00 97.50 119 SER A N 1
ATOM 944 C CA . SER A 1 119 ? -1.756 9.373 12.573 1.00 97.50 119 SER A CA 1
ATOM 945 C C . SER A 1 119 ? -3.247 9.661 12.429 1.00 97.50 119 SER A C 1
ATOM 947 O O . SER A 1 119 ? -3.869 9.249 11.451 1.00 97.50 119 SER A O 1
ATOM 949 N N . ARG A 1 120 ? -3.811 10.440 13.360 1.00 97.50 120 ARG A N 1
ATOM 950 C CA . ARG A 1 120 ? -5.205 10.888 13.296 1.00 97.50 120 ARG A CA 1
ATOM 951 C C . ARG A 1 120 ? -5.475 11.687 12.030 1.00 97.50 120 ARG A C 1
ATOM 953 O O . ARG A 1 120 ? -6.383 11.344 11.283 1.00 97.50 120 ARG A O 1
ATOM 960 N N . LYS A 1 121 ? -4.645 12.697 11.751 1.00 96.31 121 LYS A N 1
ATOM 961 C CA . LYS A 1 121 ? -4.768 13.517 10.543 1.00 96.31 121 LYS A CA 1
ATOM 962 C C . LYS A 1 121 ? -4.697 12.664 9.271 1.00 96.31 121 LYS A C 1
ATOM 964 O O . LYS A 1 121 ? -5.443 12.909 8.324 1.00 96.31 121 LYS A O 1
ATOM 969 N N . SER A 1 122 ? -3.814 11.667 9.245 1.00 96.56 122 SER A N 1
ATOM 970 C CA . SER A 1 122 ? -3.663 10.757 8.103 1.00 96.56 122 SER A CA 1
ATOM 971 C C . SER A 1 122 ? -4.919 9.906 7.891 1.00 96.56 122 SER A C 1
ATOM 973 O O . SER A 1 122 ? -5.411 9.820 6.767 1.00 96.56 122 SER A O 1
ATOM 975 N N . TRP A 1 123 ? -5.493 9.357 8.968 1.00 97.44 123 TRP A N 1
ATOM 976 C CA . TRP A 1 123 ? -6.764 8.623 8.938 1.00 97.44 123 TRP A CA 1
ATOM 977 C C . TRP A 1 123 ? -7.951 9.493 8.495 1.00 97.44 123 TRP A C 1
ATOM 979 O O . TRP A 1 123 ? -8.738 9.098 7.634 1.00 97.44 123 TRP A O 1
ATOM 989 N N . GLU A 1 124 ? -8.072 10.701 9.041 1.00 95.62 124 GLU A N 1
ATOM 990 C CA . GLU A 1 124 ? -9.119 11.658 8.664 1.00 95.62 124 GLU A CA 1
ATOM 991 C C . GLU A 1 124 ? -8.996 12.062 7.189 1.00 95.62 124 GLU A C 1
ATOM 993 O O . GLU A 1 124 ? -9.988 12.119 6.466 1.00 95.62 124 GLU A O 1
ATOM 998 N N . SER A 1 125 ? -7.771 12.272 6.703 1.00 95.62 125 SER A N 1
ATOM 999 C CA . SER A 1 125 ? -7.519 12.593 5.295 1.00 95.62 125 SER A CA 1
ATOM 1000 C C . SER A 1 125 ? -7.850 11.419 4.371 1.00 95.62 125 SER A C 1
ATOM 1002 O O . SER A 1 125 ? -8.433 11.630 3.308 1.00 95.62 125 SER A O 1
ATOM 1004 N N . LEU A 1 126 ? -7.521 10.186 4.778 1.00 95.94 126 LEU A N 1
ATOM 1005 C CA . LEU A 1 126 ? -7.878 8.961 4.060 1.00 95.94 126 LEU A CA 1
ATOM 1006 C C . LEU A 1 126 ? -9.395 8.813 3.940 1.00 95.94 126 LEU A C 1
ATOM 1008 O O . LEU A 1 126 ? -9.907 8.668 2.834 1.00 95.94 126 LEU A O 1
ATOM 1012 N N . THR A 1 127 ? -10.111 8.864 5.061 1.00 95.44 127 THR A N 1
ATOM 1013 C CA . THR A 1 127 ? -11.570 8.688 5.093 1.00 95.44 127 THR A CA 1
ATOM 1014 C C . THR A 1 127 ? -12.290 9.808 4.344 1.00 95.44 127 THR A C 1
ATOM 1016 O O . THR A 1 127 ? -13.191 9.533 3.554 1.00 95.44 127 THR A O 1
ATOM 1019 N N . ALA A 1 128 ? -11.837 11.059 4.472 1.00 92.88 128 ALA A N 1
ATOM 1020 C CA . ALA A 1 128 ? -12.351 12.175 3.682 1.00 92.88 128 ALA A CA 1
ATOM 1021 C C . ALA A 1 128 ? -12.133 11.958 2.172 1.00 92.88 128 ALA A C 1
ATOM 1023 O O . ALA A 1 128 ? -13.069 12.104 1.379 1.00 92.88 128 ALA A O 1
ATOM 1024 N N . ALA A 1 129 ? -10.922 11.560 1.766 1.00 92.50 129 ALA A N 1
ATOM 1025 C CA . ALA A 1 129 ? -10.609 11.253 0.373 1.00 92.50 129 ALA A CA 1
ATOM 1026 C C . ALA A 1 129 ? -11.407 10.045 -0.148 1.00 92.50 129 ALA A C 1
ATOM 1028 O O . ALA A 1 129 ? -11.831 10.067 -1.302 1.00 92.50 129 ALA A O 1
ATOM 1029 N N . ALA A 1 130 ? -11.669 9.029 0.679 1.00 91.81 130 ALA A N 1
ATOM 1030 C CA . ALA A 1 130 ? -12.501 7.873 0.338 1.00 91.81 130 ALA A CA 1
ATOM 1031 C C . ALA A 1 130 ? -13.959 8.283 0.079 1.00 91.81 130 ALA A C 1
ATOM 1033 O O . ALA A 1 130 ? -14.559 7.850 -0.907 1.00 91.81 130 ALA A O 1
ATOM 1034 N N . SER A 1 131 ? -14.490 9.192 0.899 1.00 89.38 131 SER A N 1
ATOM 1035 C CA . SER A 1 131 ? -15.850 9.737 0.791 1.00 89.38 131 SER A CA 1
ATOM 1036 C C . SER A 1 131 ? -16.016 10.803 -0.300 1.00 89.38 131 SER A C 1
ATOM 1038 O O . SER A 1 131 ? -17.116 11.304 -0.508 1.00 89.38 131 SER A O 1
ATOM 1040 N N . GLY A 1 132 ? -14.950 11.149 -1.032 1.00 87.88 132 GLY A N 1
ATOM 1041 C CA . GLY A 1 132 ? -15.009 12.098 -2.153 1.00 87.88 132 GLY A CA 1
ATOM 1042 C C . GLY A 1 132 ? -14.847 13.568 -1.765 1.00 87.88 132 GLY A C 1
ATOM 1043 O O . GLY A 1 132 ? -15.089 14.444 -2.594 1.00 87.88 132 GLY A O 1
ATOM 1044 N N . ALA A 1 133 ? -14.406 13.862 -0.540 1.00 89.62 133 ALA A N 1
ATOM 1045 C CA . ALA A 1 133 ? -14.027 15.220 -0.174 1.00 89.62 133 ALA A CA 1
ATOM 1046 C C . ALA A 1 133 ? -12.820 15.691 -1.004 1.00 89.62 133 ALA A C 1
ATOM 1048 O O . ALA A 1 133 ? -11.961 14.897 -1.389 1.00 89.62 133 ALA A O 1
ATOM 1049 N N . THR A 1 134 ? -12.738 17.002 -1.248 1.00 86.75 134 THR A N 1
ATOM 1050 C CA . THR A 1 134 ? -11.595 17.621 -1.934 1.00 86.75 134 THR A CA 1
ATOM 1051 C C . THR A 1 134 ? -10.604 18.168 -0.896 1.00 86.75 134 THR A C 1
ATOM 1053 O O . THR A 1 134 ? -10.891 19.183 -0.255 1.00 86.75 134 THR A O 1
ATOM 1056 N N . PRO A 1 135 ? -9.447 17.521 -0.692 1.00 84.81 135 PRO A N 1
ATOM 1057 C CA . PRO A 1 135 ? -8.456 17.924 0.288 1.00 84.81 135 PRO A CA 1
ATOM 1058 C C . PRO A 1 135 ? -7.661 19.145 -0.174 1.00 84.81 135 PRO A C 1
ATOM 1060 O O . PRO A 1 135 ? -7.390 19.346 -1.360 1.00 84.81 135 PRO A O 1
ATOM 1063 N N . LYS A 1 136 ? -7.252 19.956 0.805 1.00 83.12 136 LYS A N 1
ATOM 1064 C CA . LYS A 1 136 ? -6.483 21.190 0.588 1.00 83.12 136 LYS A CA 1
ATOM 1065 C C . LYS A 1 136 ? -4.983 21.027 0.827 1.00 83.12 136 LYS A C 1
ATOM 1067 O O . LYS A 1 136 ? -4.226 21.906 0.419 1.00 83.12 136 LYS A O 1
ATOM 1072 N N . ASP A 1 137 ? -4.544 19.945 1.462 1.00 86.25 137 ASP A N 1
ATOM 1073 C CA . ASP A 1 137 ? -3.127 19.676 1.710 1.00 86.25 137 ASP A CA 1
ATOM 1074 C C . ASP A 1 137 ? -2.525 18.693 0.693 1.00 86.25 137 ASP A C 1
ATOM 1076 O O . ASP A 1 137 ? -3.235 18.039 -0.075 1.00 86.25 137 ASP A O 1
ATOM 1080 N N . ASP A 1 138 ? -1.191 18.640 0.639 1.00 86.81 138 ASP A N 1
ATOM 1081 C CA . ASP A 1 138 ? -0.465 17.799 -0.321 1.00 86.81 138 ASP A CA 1
ATOM 1082 C C . ASP A 1 138 ? -0.728 16.307 -0.115 1.00 86.81 138 ASP A C 1
ATOM 1084 O O . ASP A 1 138 ? -0.864 15.568 -1.092 1.00 86.81 138 ASP A O 1
ATOM 1088 N N . PHE A 1 139 ? -0.841 15.877 1.143 1.00 89.75 139 PHE A N 1
ATOM 1089 C CA . PHE A 1 139 ? -1.116 14.490 1.505 1.00 89.75 139 PHE A CA 1
ATOM 1090 C C . PHE A 1 139 ? -2.462 14.027 0.941 1.00 89.75 139 PHE A C 1
ATOM 1092 O O . PHE A 1 139 ? -2.522 13.057 0.183 1.00 89.75 139 PHE A O 1
ATOM 1099 N N . GLY A 1 140 ? -3.538 14.764 1.222 1.00 88.62 140 GLY A N 1
ATOM 1100 C CA . GLY A 1 140 ? -4.854 14.441 0.693 1.00 88.62 140 GLY A CA 1
ATOM 1101 C C . GLY A 1 140 ? -4.915 14.552 -0.834 1.00 88.62 140 GLY A C 1
ATOM 1102 O O . GLY A 1 140 ? -5.546 13.720 -1.487 1.00 88.62 140 GLY A O 1
ATOM 1103 N N . ARG A 1 141 ? -4.235 15.535 -1.446 1.00 88.75 141 ARG A N 1
ATOM 1104 C CA . ARG A 1 141 ? -4.155 15.620 -2.917 1.00 88.75 141 ARG A CA 1
ATOM 1105 C C . ARG A 1 141 ? -3.510 14.376 -3.522 1.00 88.75 141 ARG A C 1
ATOM 1107 O O . ARG A 1 141 ? -3.985 13.890 -4.548 1.00 88.75 141 ARG A O 1
ATOM 1114 N N . MET A 1 142 ? -2.458 13.853 -2.894 1.00 89.25 142 MET A N 1
ATOM 1115 C CA . MET A 1 142 ? -1.813 12.623 -3.348 1.00 89.25 142 MET A CA 1
ATOM 1116 C C . MET A 1 142 ? -2.735 11.411 -3.190 1.00 89.25 142 MET A C 1
ATOM 1118 O O . MET A 1 142 ? -2.862 10.620 -4.120 1.00 89.25 142 MET A O 1
ATOM 1122 N N . LEU A 1 143 ? -3.446 11.309 -2.067 1.00 91.31 143 LEU A N 1
ATOM 1123 C CA . LEU A 1 143 ? -4.468 10.285 -1.840 1.00 91.31 143 LEU A CA 1
ATOM 1124 C C . LEU A 1 143 ? -5.554 10.286 -2.927 1.00 91.31 143 LEU A C 1
ATOM 1126 O O . LEU A 1 143 ? -5.860 9.238 -3.496 1.00 91.31 143 LEU A O 1
ATOM 1130 N N . LEU A 1 144 ? -6.089 11.458 -3.284 1.00 89.75 144 LEU A N 1
ATOM 1131 C CA . LEU A 1 144 ? -7.039 11.566 -4.395 1.00 89.75 144 LEU A CA 1
ATOM 1132 C C . LEU A 1 144 ? -6.422 11.173 -5.736 1.00 89.75 144 LEU A C 1
ATOM 1134 O O . LEU A 1 144 ? -7.090 10.549 -6.560 1.00 89.75 144 LEU A O 1
ATOM 1138 N N . ARG A 1 145 ? -5.157 11.531 -5.972 1.00 87.38 145 ARG A N 1
ATOM 1139 C CA . ARG A 1 145 ? -4.451 11.153 -7.198 1.00 87.38 145 ARG A CA 1
ATOM 1140 C C . ARG A 1 145 ? -4.336 9.638 -7.322 1.00 87.38 145 ARG A C 1
ATOM 1142 O O . ARG A 1 145 ? -4.657 9.095 -8.378 1.00 87.38 145 ARG A O 1
ATOM 1149 N N . ILE A 1 146 ? -3.939 8.972 -6.236 1.00 88.25 146 ILE A N 1
ATOM 1150 C CA . ILE A 1 146 ? -3.889 7.512 -6.145 1.00 88.25 146 ILE A CA 1
ATOM 1151 C C . ILE A 1 146 ? -5.259 6.930 -6.490 1.00 88.25 146 ILE A C 1
ATOM 1153 O O . ILE A 1 146 ? -5.358 6.152 -7.437 1.00 88.25 146 ILE A O 1
ATOM 1157 N N . ARG A 1 147 ? -6.308 7.378 -5.785 1.00 87.12 147 ARG A N 1
ATOM 1158 C CA . ARG A 1 147 ? -7.688 6.899 -5.944 1.00 87.12 147 ARG A CA 1
ATOM 1159 C C . ARG A 1 147 ? -8.228 7.062 -7.367 1.00 87.12 147 ARG A C 1
ATOM 1161 O O . ARG A 1 147 ? -8.939 6.185 -7.842 1.00 87.12 147 ARG A O 1
ATOM 1168 N N . ASN A 1 148 ? -7.944 8.182 -8.027 1.00 85.56 148 ASN A N 1
ATOM 1169 C CA . ASN A 1 148 ? -8.615 8.533 -9.282 1.00 85.56 148 ASN A CA 1
ATOM 1170 C C . ASN A 1 148 ? -7.817 8.152 -10.531 1.00 85.56 148 ASN A C 1
ATOM 1172 O O . ASN A 1 148 ? -8.411 7.879 -11.569 1.00 85.56 148 ASN A O 1
ATOM 1176 N N . GLN A 1 149 ? -6.485 8.196 -10.465 1.00 79.62 149 GLN A N 1
ATOM 1177 C CA . GLN A 1 149 ? -5.636 8.129 -11.659 1.00 79.62 149 GLN A CA 1
ATOM 1178 C C . GLN A 1 149 ? -4.750 6.886 -11.683 1.00 79.62 149 GLN A C 1
ATOM 1180 O O . GLN A 1 149 ? -4.433 6.387 -12.755 1.00 79.62 149 GLN A O 1
ATOM 1185 N N . MET A 1 150 ? -4.342 6.366 -10.523 1.00 80.00 150 MET A N 1
ATOM 1186 C CA . MET A 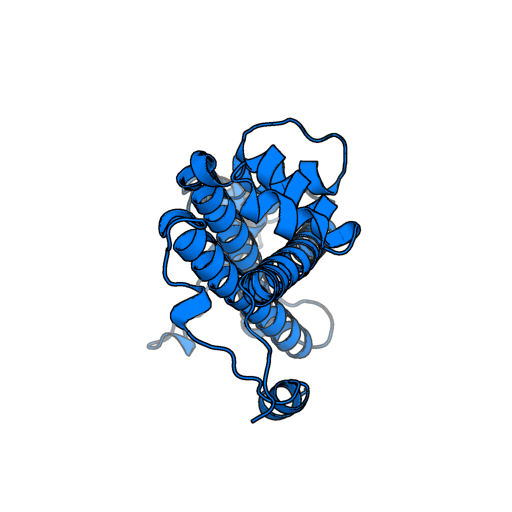1 150 ? -3.240 5.398 -10.456 1.00 80.00 150 MET A CA 1
ATOM 1187 C C . MET A 1 150 ? -3.691 3.954 -10.210 1.00 80.00 150 MET A C 1
ATOM 1189 O O . MET A 1 150 ? -2.853 3.060 -10.199 1.00 80.00 150 MET A O 1
ATOM 1193 N N . VAL A 1 151 ? -4.996 3.731 -10.058 1.00 71.50 151 VAL A N 1
ATOM 1194 C CA . VAL A 1 151 ? -5.624 2.445 -9.712 1.00 71.50 151 VAL A CA 1
ATOM 1195 C C . VAL A 1 151 ? -5.475 1.379 -10.797 1.00 71.50 151 VAL A C 1
ATOM 1197 O O . VAL A 1 151 ? -5.238 0.207 -10.514 1.00 71.50 151 VAL A O 1
ATOM 1200 N N . PHE A 1 152 ? -5.621 1.768 -12.064 1.00 74.50 152 PHE A N 1
ATOM 1201 C CA . PHE A 1 152 ? -5.686 0.814 -13.168 1.00 74.50 152 PHE A CA 1
ATOM 1202 C C . PHE A 1 152 ? -4.293 0.532 -13.726 1.00 74.50 152 PHE A C 1
ATOM 1204 O O . PHE A 1 152 ? -3.857 1.099 -14.727 1.00 74.50 152 PHE A O 1
ATOM 1211 N N . HIS A 1 153 ? -3.583 -0.383 -13.067 1.00 76.56 153 HIS A N 1
ATOM 1212 C CA . HIS A 1 153 ? -2.239 -0.810 -13.471 1.00 76.56 153 HIS A CA 1
ATOM 1213 C C . HIS A 1 153 ? -2.193 -1.614 -14.776 1.00 76.56 153 HIS A C 1
ATOM 1215 O O . HIS A 1 153 ? -1.110 -1.797 -15.333 1.00 76.56 153 HIS A O 1
ATOM 1221 N N . TYR A 1 154 ? -3.350 -2.079 -15.251 1.00 84.31 154 TYR A N 1
ATOM 1222 C CA . TYR A 1 154 ? -3.515 -2.877 -16.464 1.00 84.31 154 TYR A CA 1
ATOM 1223 C C . TYR A 1 154 ? -4.444 -2.198 -17.480 1.00 84.31 154 TYR A C 1
ATOM 1225 O O . TYR A 1 154 ? -5.219 -2.880 -18.137 1.00 84.31 154 TYR A O 1
ATOM 1233 N N . ASP A 1 155 ? -4.390 -0.867 -17.613 1.00 87.81 155 ASP A N 1
ATOM 1234 C CA . ASP A 1 155 ? -5.085 -0.153 -18.694 1.00 87.81 155 ASP A CA 1
ATOM 1235 C C . ASP A 1 155 ? -4.348 -0.357 -20.034 1.00 87.81 155 ASP A C 1
ATOM 1237 O O . ASP A 1 155 ? -3.276 0.227 -20.233 1.00 87.81 155 ASP A O 1
ATOM 1241 N N . PRO A 1 156 ? -4.891 -1.134 -20.994 1.00 91.12 156 PRO A N 1
ATOM 1242 C CA . PRO A 1 156 ? -4.196 -1.400 -22.249 1.00 91.12 156 PRO A CA 1
ATOM 1243 C C . PRO A 1 156 ? -3.962 -0.130 -23.074 1.00 91.12 156 PRO A C 1
ATOM 1245 O O . PRO A 1 156 ? -2.951 -0.032 -23.774 1.00 91.12 156 PRO A O 1
ATOM 1248 N N . LYS A 1 157 ? -4.867 0.860 -22.991 1.00 90.94 157 LYS A N 1
ATOM 1249 C CA . LYS A 1 157 ? -4.738 2.121 -23.735 1.00 90.94 157 LYS A CA 1
ATOM 1250 C C . LYS A 1 157 ? -3.628 2.983 -23.141 1.00 90.94 157 LYS A C 1
ATOM 1252 O O . LYS A 1 157 ? -2.759 3.432 -23.892 1.00 90.94 157 LYS A O 1
ATOM 1257 N N . GLY A 1 158 ? -3.623 3.163 -21.821 1.00 89.31 158 GLY A N 1
ATOM 1258 C CA . GLY A 1 158 ? -2.571 3.864 -21.087 1.00 89.31 158 GLY A CA 1
ATOM 1259 C C . GLY A 1 158 ? -1.197 3.219 -21.266 1.00 89.31 158 GLY A C 1
ATOM 1260 O O . GLY A 1 158 ? -0.236 3.900 -21.627 1.00 89.31 158 GLY A O 1
ATOM 1261 N N . ILE A 1 159 ? -1.106 1.890 -21.135 1.00 91.75 159 ILE A N 1
ATOM 1262 C CA . ILE A 1 159 ? 0.141 1.139 -21.359 1.00 91.75 159 ILE A CA 1
ATOM 1263 C C . ILE A 1 159 ? 0.645 1.337 -22.790 1.00 91.75 159 ILE A C 1
ATOM 1265 O O . ILE A 1 159 ? 1.825 1.622 -22.993 1.00 91.75 159 ILE A O 1
ATOM 1269 N N . PHE A 1 160 ? -0.227 1.235 -23.798 1.00 93.25 160 PHE A N 1
ATOM 1270 C CA . PHE A 1 160 ? 0.181 1.466 -25.182 1.00 93.25 160 PHE A CA 1
ATOM 1271 C C . PHE A 1 160 ? 0.626 2.917 -25.424 1.00 93.25 160 PHE A C 1
ATOM 1273 O O . PHE A 1 160 ? 1.609 3.148 -26.129 1.00 93.25 160 PHE A O 1
ATOM 1280 N N . ALA A 1 161 ? -0.041 3.906 -24.821 1.00 90.44 161 ALA A N 1
ATOM 1281 C CA . ALA A 1 161 ? 0.396 5.301 -24.881 1.00 90.44 161 ALA A CA 1
ATOM 1282 C C . ALA A 1 161 ? 1.806 5.480 -24.290 1.00 90.44 161 ALA A C 1
ATOM 1284 O O . ALA A 1 161 ? 2.667 6.091 -24.933 1.00 90.44 161 ALA A O 1
ATOM 1285 N N . GLY A 1 162 ? 2.075 4.863 -23.136 1.00 90.31 162 GLY A N 1
ATOM 1286 C CA . GLY A 1 162 ? 3.401 4.811 -22.523 1.00 90.31 162 GLY A CA 1
ATOM 1287 C C . GLY A 1 162 ? 4.448 4.134 -23.413 1.00 90.31 162 GLY A C 1
ATOM 1288 O O . GLY A 1 162 ? 5.535 4.681 -23.610 1.00 90.31 162 GLY A O 1
ATOM 1289 N N . PHE A 1 163 ? 4.103 3.003 -24.039 1.00 92.19 163 PHE A N 1
ATOM 1290 C CA . PHE A 1 163 ? 4.969 2.302 -24.993 1.00 92.19 163 PHE A CA 1
ATOM 1291 C C . PHE A 1 163 ? 5.357 3.196 -26.178 1.00 92.19 163 PHE A C 1
ATOM 1293 O O . PHE A 1 163 ? 6.541 3.329 -26.492 1.00 92.19 163 PHE A O 1
ATOM 1300 N N . LYS A 1 164 ? 4.377 3.861 -26.812 1.00 91.25 164 LYS A N 1
ATOM 1301 C CA . LYS A 1 164 ? 4.629 4.773 -27.940 1.00 91.25 164 LYS A CA 1
ATOM 1302 C C . LYS A 1 164 ? 5.592 5.894 -27.557 1.00 91.25 164 LYS A C 1
ATOM 1304 O O . LYS A 1 164 ? 6.491 6.216 -28.323 1.00 91.25 164 LYS A O 1
ATOM 1309 N N . ARG A 1 165 ? 5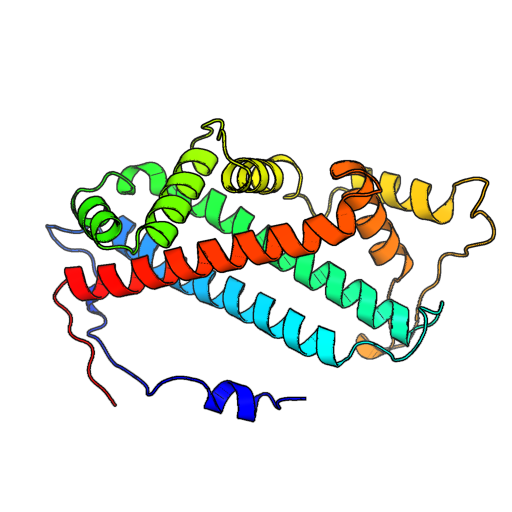.426 6.477 -26.369 1.00 85.44 165 ARG A N 1
ATOM 1310 C CA . ARG A 1 165 ? 6.293 7.559 -25.879 1.00 85.44 165 ARG A CA 1
ATOM 1311 C C . ARG A 1 165 ? 7.712 7.094 -25.584 1.00 85.44 165 ARG A C 1
ATOM 1313 O O . ARG A 1 165 ? 8.644 7.875 -25.738 1.00 85.44 165 ARG A O 1
ATOM 1320 N N . HIS A 1 166 ? 7.869 5.851 -25.141 1.00 86.19 166 HIS A N 1
ATOM 1321 C CA . HIS A 1 166 ? 9.181 5.310 -24.827 1.00 86.19 166 HIS A CA 1
ATOM 1322 C C . HIS A 1 166 ? 9.955 4.924 -26.093 1.00 86.19 166 HIS A C 1
ATOM 1324 O O . HIS A 1 166 ? 11.108 5.319 -26.236 1.00 86.19 166 HIS A O 1
ATOM 1330 N N . PHE A 1 167 ? 9.314 4.192 -27.011 1.00 87.94 167 PHE A N 1
ATOM 1331 C CA . PHE A 1 167 ? 9.997 3.533 -28.132 1.00 87.94 167 PHE A CA 1
ATOM 1332 C C . PHE A 1 167 ? 9.728 4.154 -29.506 1.00 87.94 167 PHE A C 1
ATOM 1334 O O . PHE A 1 167 ? 10.523 3.972 -30.421 1.00 87.94 167 PHE A O 1
ATOM 1341 N N . LEU A 1 168 ? 8.608 4.860 -29.691 1.00 88.62 168 LEU A N 1
ATOM 1342 C CA . LEU A 1 168 ? 8.165 5.332 -31.011 1.00 88.62 168 LEU A CA 1
ATOM 1343 C C . LEU A 1 168 ? 8.288 6.854 -31.187 1.00 88.62 168 LEU A C 1
ATOM 1345 O O . LEU A 1 168 ? 7.665 7.417 -32.087 1.00 88.62 168 LEU A O 1
ATOM 1349 N N . ILE A 1 169 ? 9.080 7.535 -30.351 1.00 84.75 169 ILE A N 1
ATOM 1350 C CA . ILE A 1 169 ? 9.378 8.963 -30.537 1.00 84.75 169 ILE A CA 1
ATOM 1351 C C . ILE A 1 169 ? 10.584 9.155 -31.469 1.00 84.75 169 ILE A C 1
ATOM 1353 O O . ILE A 1 169 ? 11.554 8.403 -31.352 1.00 84.75 169 ILE A O 1
ATOM 1357 N N . PRO A 1 170 ? 10.583 10.177 -32.352 1.00 79.75 170 PRO A N 1
ATOM 1358 C CA . PRO A 1 170 ? 11.624 10.355 -33.372 1.00 79.75 170 PRO A CA 1
ATOM 1359 C C . PRO A 1 170 ? 13.059 10.372 -32.828 1.00 79.75 170 PRO A C 1
ATOM 1361 O O . PRO A 1 170 ? 13.976 9.859 -33.461 1.00 79.75 170 PRO A O 1
ATOM 1364 N N . THR A 1 171 ? 13.250 10.916 -31.626 1.00 77.81 171 THR A N 1
ATOM 1365 C CA . THR A 1 171 ? 14.558 11.056 -30.970 1.00 77.81 171 THR A CA 1
ATOM 1366 C C . THR A 1 171 ? 15.078 9.773 -30.321 1.00 77.81 171 THR A C 1
ATOM 1368 O O . THR A 1 171 ? 16.236 9.737 -29.917 1.00 77.81 171 THR A O 1
ATOM 1371 N N . ARG A 1 172 ? 14.252 8.724 -30.215 1.00 73.38 172 ARG A N 1
ATOM 1372 C CA . ARG A 1 172 ? 14.593 7.436 -29.586 1.00 73.38 172 ARG A CA 1
ATOM 1373 C C . ARG A 1 172 ? 14.306 6.234 -30.477 1.00 73.38 172 ARG A C 1
ATOM 1375 O O . ARG A 1 172 ? 14.275 5.113 -29.997 1.00 73.38 172 ARG A O 1
ATOM 1382 N N . LEU A 1 173 ? 14.149 6.427 -31.787 1.00 69.12 173 LEU A N 1
ATOM 1383 C CA . LEU A 1 173 ? 13.884 5.321 -32.721 1.00 69.12 173 LEU A CA 1
ATOM 1384 C C . LEU A 1 173 ? 14.992 4.250 -32.743 1.00 69.12 173 LEU A C 1
ATOM 1386 O O . LEU A 1 173 ? 14.762 3.132 -33.202 1.00 69.12 173 LEU A O 1
ATOM 1390 N N . GLN A 1 174 ? 16.189 4.590 -32.258 1.00 69.12 174 GLN A N 1
ATOM 1391 C CA . GLN A 1 174 ? 17.298 3.648 -32.096 1.00 69.12 174 GLN A CA 1
ATOM 1392 C C . GLN A 1 174 ? 17.200 2.819 -30.804 1.00 69.12 174 GLN A C 1
ATOM 1394 O O . GLN A 1 174 ? 17.822 1.758 -30.723 1.00 69.12 174 GLN A O 1
ATOM 1399 N N . ASP A 1 175 ? 16.398 3.247 -29.824 1.00 79.44 175 ASP A N 1
ATOM 1400 C CA . ASP A 1 175 ? 16.144 2.499 -28.595 1.00 79.44 175 ASP A CA 1
ATOM 1401 C C . ASP A 1 175 ? 15.242 1.309 -28.937 1.00 79.44 175 ASP A C 1
ATOM 14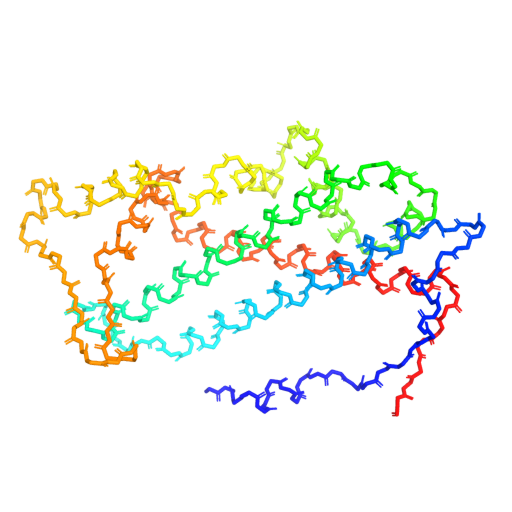03 O O . ASP A 1 175 ? 14.028 1.421 -29.118 1.00 79.44 175 ASP A O 1
ATOM 1407 N N . ARG A 1 176 ? 15.849 0.131 -29.084 1.00 85.19 176 ARG A N 1
ATOM 1408 C CA . ARG A 1 176 ? 15.112 -1.099 -29.379 1.00 85.19 176 ARG A CA 1
ATOM 1409 C C . ARG A 1 176 ? 14.431 -1.618 -28.117 1.00 85.19 176 ARG A C 1
ATOM 1411 O O . ARG A 1 176 ? 15.051 -1.703 -27.061 1.00 85.19 176 ARG A O 1
ATOM 1418 N N . ALA A 1 177 ? 13.177 -2.041 -28.247 1.00 91.31 177 ALA A N 1
ATOM 1419 C CA . ALA A 1 177 ? 12.525 -2.873 -27.243 1.00 91.31 177 ALA A CA 1
ATOM 1420 C C . ALA A 1 177 ? 13.288 -4.201 -27.097 1.00 91.31 177 ALA A C 1
ATOM 1422 O O . ALA A 1 177 ? 13.678 -4.807 -28.096 1.00 91.31 177 ALA A O 1
ATOM 1423 N N . PHE A 1 178 ? 13.496 -4.659 -25.862 1.00 92.31 178 PHE A N 1
ATOM 1424 C CA . PHE A 1 178 ? 14.262 -5.874 -25.587 1.00 92.31 178 PHE A CA 1
ATOM 1425 C C . PHE A 1 178 ? 13.594 -6.751 -24.526 1.00 92.31 178 PHE A C 1
ATOM 1427 O O . PHE A 1 178 ? 12.755 -6.301 -23.739 1.00 92.31 178 PHE A O 1
ATOM 1434 N N . ILE A 1 179 ? 13.963 -8.031 -24.539 1.00 96.75 179 ILE A N 1
ATOM 1435 C CA . ILE A 1 179 ? 13.466 -9.077 -23.643 1.00 96.75 179 ILE A CA 1
ATOM 1436 C C . ILE A 1 179 ? 14.626 -9.982 -23.227 1.00 96.75 179 ILE A C 1
ATOM 1438 O O . ILE A 1 179 ? 15.574 -10.165 -23.989 1.00 96.75 179 ILE A O 1
ATOM 1442 N N . SER A 1 180 ? 14.508 -10.597 -22.056 1.00 97.31 180 SER A N 1
ATOM 1443 C CA . SER A 1 180 ? 15.206 -11.849 -21.755 1.00 97.31 180 SER A CA 1
ATOM 1444 C C . SER A 1 180 ? 14.230 -12.975 -22.073 1.00 97.31 180 SER A C 1
ATOM 1446 O O . SER A 1 180 ? 13.092 -12.941 -21.603 1.00 97.31 180 SER A O 1
ATOM 1448 N N . ARG A 1 181 ? 14.630 -13.940 -22.904 1.00 97.12 181 ARG A N 1
ATOM 1449 C CA . ARG A 1 181 ? 13.781 -15.069 -23.307 1.00 97.12 181 ARG A CA 1
ATOM 1450 C C . ARG A 1 181 ? 14.483 -16.373 -22.957 1.00 97.12 181 ARG A C 1
ATOM 1452 O O . ARG A 1 181 ? 15.419 -16.765 -23.647 1.00 97.12 181 ARG A O 1
ATOM 1459 N N . GLY A 1 182 ? 14.012 -17.034 -21.906 1.00 95.75 182 GLY A N 1
ATOM 1460 C CA . GLY A 1 182 ? 14.509 -18.334 -21.471 1.00 95.75 182 GLY A CA 1
ATOM 1461 C C . GLY A 1 182 ? 13.393 -19.368 -21.347 1.00 95.75 182 GLY A C 1
ATOM 1462 O O . GLY A 1 182 ? 12.242 -19.111 -21.688 1.00 95.75 182 GLY A O 1
ATOM 1463 N N . LEU A 1 183 ? 13.747 -20.552 -20.846 1.00 96.44 183 LEU A N 1
ATOM 1464 C CA . LEU A 1 183 ? 12.812 -21.664 -20.620 1.00 96.44 183 LEU A CA 1
ATOM 1465 C C . LEU A 1 183 ? 12.216 -21.675 -19.200 1.00 96.44 183 LEU A C 1
ATOM 1467 O O . LEU A 1 183 ? 11.514 -22.610 -18.832 1.00 96.44 183 LEU A O 1
ATOM 1471 N N . SER A 1 184 ? 12.503 -20.655 -18.387 1.00 96.44 184 SER A N 1
ATOM 1472 C CA . SER A 1 184 ? 12.010 -20.532 -17.013 1.00 96.44 184 SER A CA 1
ATOM 1473 C C . SER A 1 184 ? 11.579 -19.102 -16.694 1.00 96.44 184 SER A C 1
ATOM 1475 O O . SER A 1 184 ? 11.967 -18.152 -17.385 1.00 96.44 184 SER A O 1
ATOM 1477 N N . MET A 1 185 ? 10.805 -18.948 -15.614 1.00 93.94 185 MET A N 1
ATOM 1478 C CA . MET A 1 185 ? 10.393 -17.642 -15.088 1.00 93.94 185 MET A CA 1
ATOM 1479 C C . MET A 1 185 ? 11.604 -16.767 -14.733 1.00 93.94 185 MET A C 1
ATOM 1481 O O . MET A 1 185 ? 11.635 -15.598 -15.091 1.00 93.94 185 MET A O 1
ATOM 1485 N N . GLY A 1 186 ? 12.636 -17.336 -14.096 1.00 93.56 186 GLY A N 1
ATOM 1486 C CA . GLY A 1 186 ? 13.847 -16.593 -13.724 1.00 93.56 186 GLY A CA 1
ATOM 1487 C C . GLY A 1 186 ? 14.714 -16.170 -14.916 1.00 93.56 186 GLY A C 1
ATOM 1488 O O . GLY A 1 186 ? 15.423 -15.172 -14.837 1.00 93.56 186 GLY A O 1
ATOM 1489 N N . ALA A 1 187 ? 14.640 -16.899 -16.034 1.00 95.62 187 ALA A N 1
ATOM 1490 C CA . ALA A 1 187 ? 15.397 -16.601 -17.250 1.00 95.62 187 ALA A CA 1
ATOM 1491 C C . ALA A 1 187 ? 14.646 -15.684 -18.237 1.00 95.62 187 ALA A C 1
ATOM 1493 O O . ALA A 1 187 ? 15.175 -15.376 -19.307 1.00 95.62 187 ALA A O 1
ATOM 1494 N N . SER A 1 188 ? 13.420 -15.260 -17.907 1.00 97.06 188 SER A N 1
ATOM 1495 C CA . SER A 1 188 ? 12.544 -14.519 -18.820 1.00 97.06 188 SER A CA 1
ATOM 1496 C C . SER A 1 188 ? 12.083 -13.191 -18.228 1.00 97.06 188 SER A C 1
ATOM 1498 O O . SER A 1 188 ? 11.713 -13.119 -17.061 1.00 97.06 188 SER A O 1
ATOM 1500 N N . ARG A 1 189 ? 12.070 -12.128 -19.040 1.00 96.69 189 ARG A N 1
ATOM 1501 C CA . ARG A 1 189 ? 11.517 -10.823 -18.652 1.00 96.69 189 ARG A CA 1
ATOM 1502 C C . ARG A 1 189 ? 11.172 -9.962 -19.863 1.00 96.69 189 ARG A C 1
ATOM 1504 O O . ARG A 1 189 ? 11.970 -9.831 -20.790 1.00 96.69 189 ARG A O 1
ATOM 1511 N N . PHE A 1 190 ? 10.011 -9.316 -19.814 1.00 96.88 190 PHE A N 1
ATOM 1512 C CA . PHE A 1 190 ? 9.534 -8.389 -20.839 1.00 96.88 190 PHE A CA 1
ATOM 1513 C C . PHE A 1 190 ? 9.854 -6.931 -20.470 1.00 96.88 190 PHE A C 1
ATOM 1515 O O . PHE A 1 190 ? 8.978 -6.189 -20.034 1.00 96.88 190 PHE A O 1
ATOM 1522 N N . TYR A 1 191 ? 11.105 -6.497 -20.659 1.00 95.38 191 TYR A N 1
ATOM 1523 C CA . TYR A 1 191 ? 11.543 -5.147 -20.254 1.00 95.38 191 TYR A CA 1
ATOM 1524 C C . TYR A 1 191 ? 10.784 -4.015 -20.962 1.00 95.38 191 TYR A C 1
ATOM 1526 O O . TYR A 1 191 ? 10.587 -2.943 -20.394 1.00 95.38 191 TYR A O 1
ATOM 1534 N N . PHE A 1 192 ? 10.314 -4.250 -22.189 1.00 94.38 192 PHE A N 1
ATOM 1535 C CA . PHE A 1 192 ? 9.500 -3.272 -22.913 1.00 94.38 192 PHE A CA 1
ATOM 1536 C C . PHE A 1 192 ? 8.161 -2.973 -22.221 1.00 94.38 192 PHE A C 1
ATOM 1538 O O . PHE A 1 192 ? 7.651 -1.861 -22.343 1.00 94.38 192 PHE A O 1
ATOM 1545 N N . ALA A 1 193 ? 7.594 -3.943 -21.496 1.00 94.81 193 ALA A N 1
ATOM 1546 C CA . ALA A 1 193 ? 6.351 -3.759 -20.757 1.00 94.81 193 ALA A CA 1
ATOM 1547 C C . ALA A 1 193 ? 6.589 -2.909 -19.500 1.00 94.81 193 ALA A C 1
ATOM 1549 O O . ALA A 1 193 ? 5.812 -1.995 -19.230 1.00 94.81 193 ALA A O 1
ATOM 1550 N N . ASP A 1 194 ? 7.702 -3.143 -18.793 1.00 93.94 194 ASP A N 1
ATOM 1551 C CA . ASP A 1 194 ? 8.125 -2.313 -17.657 1.00 93.94 194 ASP A CA 1
ATOM 1552 C C . ASP A 1 194 ? 8.314 -0.847 -18.094 1.00 93.94 194 ASP A C 1
ATOM 1554 O O . ASP A 1 194 ? 7.767 0.072 -17.484 1.00 93.94 194 ASP A O 1
ATOM 1558 N N . ALA A 1 195 ? 9.013 -0.631 -19.213 1.00 91.19 195 ALA A N 1
ATOM 1559 C CA . ALA A 1 195 ? 9.235 0.694 -19.791 1.00 91.19 195 ALA A CA 1
ATOM 1560 C C . ALA A 1 195 ? 7.933 1.388 -20.238 1.00 91.19 195 ALA A C 1
ATOM 1562 O O . ALA A 1 195 ? 7.788 2.605 -20.084 1.00 91.19 195 ALA A O 1
ATOM 1563 N N . ALA A 1 196 ? 6.977 0.626 -20.779 1.00 92.19 196 ALA A N 1
ATOM 1564 C CA . ALA A 1 196 ? 5.668 1.139 -21.173 1.00 92.19 196 ALA A CA 1
ATOM 1565 C C . ALA A 1 196 ? 4.852 1.608 -19.962 1.00 92.19 196 ALA A C 1
ATOM 1567 O O . ALA A 1 196 ? 4.285 2.700 -19.987 1.00 92.19 196 ALA A O 1
ATOM 1568 N N . VAL A 1 197 ? 4.839 0.814 -18.889 1.00 90.25 197 VAL A N 1
ATOM 1569 C CA . VAL A 1 197 ? 4.174 1.166 -17.629 1.00 90.25 197 VAL A CA 1
ATOM 1570 C C . VAL A 1 197 ? 4.814 2.401 -17.009 1.00 90.25 197 VAL A C 1
ATOM 1572 O O . VAL A 1 197 ? 4.100 3.333 -16.649 1.00 90.25 197 VAL A O 1
ATOM 1575 N N . GLU A 1 198 ? 6.145 2.461 -16.938 1.00 88.06 198 GLU A N 1
ATOM 1576 C CA . GLU A 1 198 ? 6.838 3.669 -16.492 1.00 88.06 198 GLU A CA 1
ATOM 1577 C C . GLU A 1 198 ? 6.389 4.884 -17.317 1.00 88.06 198 GLU A C 1
ATOM 1579 O O . GLU A 1 198 ? 5.980 5.895 -16.746 1.00 88.06 198 GLU A O 1
ATOM 1584 N N . GLY A 1 199 ? 6.407 4.778 -18.651 1.00 86.94 199 GLY A N 1
ATOM 1585 C CA . GLY A 1 199 ? 5.973 5.839 -19.563 1.00 86.94 199 GLY A CA 1
ATOM 1586 C C . GLY A 1 199 ? 4.536 6.306 -19.317 1.00 86.94 199 GLY A C 1
ATOM 1587 O O . GLY A 1 199 ? 4.280 7.511 -19.332 1.00 86.94 199 GLY A O 1
ATOM 1588 N N . TYR A 1 200 ? 3.625 5.373 -19.032 1.00 87.38 200 TYR A N 1
ATOM 1589 C CA . TYR A 1 200 ? 2.242 5.671 -18.659 1.00 87.38 200 TYR A CA 1
ATOM 1590 C C . TYR A 1 200 ? 2.168 6.465 -17.345 1.00 87.38 200 TYR A C 1
ATOM 1592 O O . TYR A 1 200 ? 1.523 7.512 -17.285 1.00 87.38 200 TYR A O 1
ATOM 1600 N N . PHE A 1 201 ? 2.912 6.058 -16.313 1.00 83.81 201 PHE A N 1
ATOM 1601 C CA . PHE A 1 201 ? 2.987 6.824 -15.065 1.00 83.81 201 PHE A CA 1
ATOM 1602 C C . PHE A 1 201 ? 3.585 8.216 -15.268 1.00 83.81 201 PHE A C 1
ATOM 1604 O O . PHE A 1 201 ? 3.060 9.187 -14.723 1.00 83.81 201 PHE A O 1
ATOM 1611 N N . ARG A 1 202 ? 4.628 8.349 -16.098 1.00 81.19 202 ARG A N 1
ATOM 1612 C CA . ARG A 1 202 ? 5.217 9.658 -16.431 1.00 81.19 202 ARG A CA 1
ATOM 1613 C C . ARG A 1 202 ? 4.219 10.600 -17.096 1.00 81.19 202 ARG A C 1
ATOM 1615 O O . ARG A 1 202 ? 4.311 11.807 -16.900 1.00 81.19 202 ARG A O 1
ATOM 1622 N N . GLU A 1 203 ? 3.291 10.075 -17.888 1.00 79.31 203 GLU A N 1
ATOM 1623 C CA . GLU A 1 203 ? 2.217 10.860 -18.497 1.00 79.31 203 GLU A CA 1
ATOM 1624 C C . GLU A 1 203 ? 1.226 11.371 -17.456 1.00 79.31 203 GLU A C 1
ATOM 1626 O O . GLU A 1 203 ? 0.900 12.555 -17.464 1.00 79.31 203 GLU A O 1
ATOM 1631 N N . MET A 1 204 ? 0.809 10.503 -16.535 1.00 77.38 204 MET A N 1
ATOM 1632 C CA . MET A 1 204 ? -0.122 10.876 -15.472 1.00 77.38 204 MET A CA 1
ATOM 1633 C C . MET A 1 204 ? 0.461 11.921 -14.520 1.00 77.38 204 MET A C 1
ATOM 1635 O O . MET A 1 204 ? -0.292 12.730 -13.970 1.00 77.38 204 MET A O 1
ATOM 1639 N N . VAL A 1 205 ? 1.787 11.902 -14.306 1.00 72.94 205 VAL A N 1
ATOM 1640 C CA . VAL A 1 205 ? 2.445 12.798 -13.343 1.00 72.94 205 VAL A CA 1
ATOM 1641 C C . VAL A 1 205 ? 3.231 13.972 -13.896 1.00 72.94 205 VAL A C 1
ATOM 1643 O O . VAL A 1 205 ? 3.478 14.922 -13.164 1.00 72.94 205 VAL A O 1
ATOM 1646 N N . GLY A 1 206 ? 3.560 13.960 -15.183 1.00 69.06 206 GLY A N 1
ATOM 1647 C CA . GLY A 1 206 ? 4.475 14.925 -15.781 1.00 69.06 206 GLY A CA 1
ATOM 1648 C C . GLY A 1 206 ? 5.937 14.476 -15.665 1.00 69.06 206 GLY A C 1
ATOM 1649 O O . GLY A 1 206 ? 6.364 13.863 -14.685 1.00 69.06 206 GLY A O 1
ATOM 1650 N N . GLN A 1 207 ? 6.737 14.778 -16.694 1.00 60.91 207 GLN A N 1
ATOM 1651 C CA . GLN A 1 207 ? 8.076 14.196 -16.884 1.00 60.91 207 GLN A CA 1
ATOM 1652 C C . GLN A 1 207 ? 9.084 14.503 -15.757 1.00 60.91 207 GLN A C 1
ATOM 1654 O O . GLN A 1 207 ? 9.969 13.680 -15.517 1.00 60.91 207 GLN A O 1
ATOM 1659 N N . GLY A 1 208 ? 8.941 15.638 -15.060 1.00 59.88 208 GLY A N 1
ATOM 1660 C CA . GLY A 1 208 ? 9.826 16.062 -13.965 1.00 59.88 208 GLY A CA 1
ATOM 1661 C C . GLY A 1 208 ? 9.447 15.536 -12.576 1.00 59.88 208 GLY A C 1
ATOM 1662 O O . GLY A 1 208 ? 10.261 15.602 -11.661 1.00 59.88 208 GLY A O 1
ATOM 1663 N N . GLU A 1 209 ? 8.244 14.980 -12.399 1.00 67.38 209 GLU A N 1
ATOM 1664 C CA . GLU A 1 209 ? 7.733 14.644 -11.062 1.00 67.38 209 GLU A CA 1
ATOM 1665 C C . GLU A 1 209 ? 7.903 13.176 -10.677 1.00 67.38 209 GLU A C 1
ATOM 1667 O O . GLU A 1 209 ? 7.682 12.820 -9.531 1.00 67.38 209 GLU A O 1
ATOM 1672 N N . VAL A 1 210 ? 8.309 12.302 -11.596 1.00 69.50 210 VAL A N 1
ATOM 1673 C CA . VAL A 1 210 ? 8.246 10.843 -11.396 1.00 69.50 210 VAL A CA 1
ATOM 1674 C C . VAL A 1 210 ? 9.139 10.353 -10.252 1.00 69.50 210 VAL A C 1
ATOM 1676 O O . VAL A 1 210 ? 8.718 9.535 -9.438 1.00 69.50 210 VAL A O 1
ATOM 1679 N N . GLY A 1 211 ? 10.362 10.885 -10.150 1.00 69.44 211 GLY A N 1
ATOM 1680 C CA . GLY A 1 211 ? 11.250 10.572 -9.026 1.00 69.44 211 GLY A CA 1
ATOM 1681 C C . GLY A 1 211 ? 10.655 11.040 -7.696 1.00 69.44 211 GLY A C 1
ATOM 1682 O O . GLY A 1 211 ? 10.597 10.274 -6.737 1.00 69.44 211 GLY A O 1
ATOM 1683 N N . HIS A 1 212 ? 10.112 12.260 -7.673 1.00 78.69 212 HIS A N 1
ATOM 1684 C CA . HIS A 1 212 ? 9.422 12.816 -6.508 1.00 78.69 212 HIS A CA 1
ATOM 1685 C C . HIS A 1 212 ? 8.131 12.067 -6.170 1.00 78.69 212 HIS A C 1
ATOM 1687 O O . HIS A 1 212 ? 7.790 11.953 -5.000 1.00 78.69 212 HIS A O 1
ATOM 1693 N N . LEU A 1 213 ? 7.429 11.526 -7.163 1.00 81.19 213 LEU A N 1
ATOM 1694 C CA . LEU A 1 213 ? 6.217 10.743 -6.978 1.00 81.19 213 LEU A CA 1
ATOM 1695 C C . LEU A 1 213 ? 6.517 9.465 -6.205 1.00 81.19 213 LEU A C 1
ATOM 1697 O O . LEU A 1 213 ? 5.804 9.162 -5.260 1.00 81.19 213 LEU A O 1
ATOM 1701 N N . SER A 1 214 ? 7.580 8.745 -6.572 1.00 81.19 214 SER A N 1
ATOM 1702 C CA . SER A 1 214 ? 7.967 7.521 -5.861 1.00 81.19 214 SER A CA 1
ATOM 1703 C C . SER A 1 214 ? 8.222 7.772 -4.372 1.00 81.19 214 SER A C 1
ATOM 1705 O O . SER A 1 214 ? 7.760 6.998 -3.540 1.00 81.19 214 SER A O 1
ATOM 1707 N N . VAL A 1 215 ? 8.875 8.891 -4.039 1.00 85.38 215 VAL A N 1
ATOM 1708 C CA . VAL A 1 215 ? 9.106 9.325 -2.655 1.00 85.38 215 VAL A CA 1
ATOM 1709 C C . VAL A 1 215 ? 7.785 9.699 -1.987 1.00 85.38 215 VAL A C 1
ATOM 1711 O O . VAL A 1 215 ? 7.440 9.112 -0.973 1.00 85.38 215 VAL A O 1
ATOM 1714 N N . LYS A 1 216 ? 6.978 10.566 -2.611 1.00 87.62 216 LYS A N 1
ATOM 1715 C CA . LYS A 1 216 ? 5.683 10.996 -2.058 1.00 87.62 216 LYS A CA 1
ATOM 1716 C C . LYS A 1 216 ? 4.727 9.830 -1.796 1.00 87.62 216 LYS A C 1
ATOM 1718 O O . LYS A 1 216 ? 3.999 9.854 -0.814 1.00 87.62 216 LYS A O 1
ATOM 1723 N N . ILE A 1 217 ? 4.694 8.822 -2.669 1.00 88.31 217 ILE A N 1
ATOM 1724 C CA . ILE A 1 217 ? 3.866 7.626 -2.463 1.00 88.31 217 ILE A CA 1
ATOM 1725 C C . ILE A 1 217 ? 4.383 6.814 -1.277 1.00 88.31 217 ILE A C 1
ATOM 1727 O O . ILE A 1 217 ? 3.571 6.372 -0.471 1.00 88.31 217 ILE A O 1
ATOM 1731 N N . ARG A 1 218 ? 5.705 6.651 -1.130 1.00 89.38 218 ARG A N 1
ATOM 1732 C CA . ARG A 1 218 ? 6.286 5.995 0.052 1.00 89.38 218 ARG A CA 1
ATOM 1733 C C . ARG A 1 218 ? 5.934 6.757 1.331 1.00 89.38 218 ARG A C 1
ATOM 1735 O O . ARG A 1 218 ? 5.457 6.125 2.264 1.00 89.38 218 ARG A O 1
ATOM 1742 N N . ASP A 1 219 ? 6.043 8.086 1.332 1.00 91.62 219 ASP A N 1
ATOM 1743 C CA . ASP A 1 219 ? 5.666 8.930 2.477 1.00 91.62 219 ASP A CA 1
ATOM 1744 C C . ASP A 1 219 ? 4.171 8.786 2.823 1.00 91.62 219 ASP A C 1
ATOM 1746 O O . ASP A 1 219 ? 3.786 8.747 3.996 1.00 91.62 219 ASP A O 1
ATOM 1750 N N . VAL A 1 220 ? 3.309 8.681 1.799 1.00 93.62 220 VAL A N 1
ATOM 1751 C CA . VAL A 1 220 ? 1.874 8.425 1.986 1.00 93.62 220 VAL A CA 1
ATOM 1752 C C . VAL A 1 220 ? 1.645 7.060 2.622 1.00 93.62 220 VAL A C 1
ATOM 1754 O O . VAL A 1 220 ? 0.931 6.972 3.618 1.00 93.62 220 VAL A O 1
ATOM 1757 N N . VAL A 1 221 ? 2.256 6.011 2.070 1.00 95.12 221 VAL A N 1
ATOM 1758 C CA . VAL A 1 221 ? 2.140 4.642 2.587 1.00 95.12 221 VAL A CA 1
ATOM 1759 C C . VAL A 1 221 ? 2.638 4.566 4.023 1.00 95.12 221 VAL A C 1
ATOM 1761 O O . VAL A 1 221 ? 1.946 3.994 4.853 1.00 95.12 221 VAL A O 1
ATOM 1764 N N . GLU A 1 222 ? 3.776 5.177 4.342 1.00 94.31 222 GLU A N 1
ATOM 1765 C CA . GLU A 1 222 ? 4.337 5.212 5.695 1.00 94.31 222 GLU A CA 1
ATOM 1766 C C . GLU A 1 222 ? 3.400 5.919 6.684 1.00 94.31 222 GLU A C 1
ATOM 1768 O O . GLU A 1 222 ? 3.071 5.374 7.739 1.00 94.31 222 GLU A O 1
ATOM 1773 N N . SER A 1 223 ? 2.887 7.096 6.318 1.00 95.75 223 SER A N 1
ATOM 1774 C CA . SER A 1 223 ? 1.948 7.849 7.160 1.00 95.75 223 SER A CA 1
ATOM 1775 C C . SER A 1 223 ? 0.647 7.077 7.406 1.00 95.75 223 SER A C 1
ATOM 1777 O O . SER A 1 223 ? 0.126 7.066 8.524 1.00 95.75 223 SER A O 1
ATOM 1779 N N . LEU A 1 224 ? 0.129 6.398 6.375 1.00 96.69 224 LEU A N 1
ATOM 1780 C CA . LEU A 1 224 ? -1.018 5.503 6.516 1.00 96.69 224 LEU A CA 1
ATOM 1781 C C . LEU A 1 224 ? -0.672 4.302 7.397 1.00 96.69 224 LEU A C 1
ATOM 1783 O O . LEU A 1 224 ? -1.452 3.966 8.278 1.00 96.69 224 LEU A O 1
ATOM 1787 N N . ASN A 1 225 ? 0.501 3.695 7.224 1.00 96.25 225 ASN A N 1
ATOM 1788 C CA . ASN A 1 225 ? 0.947 2.540 7.998 1.00 96.25 225 ASN A CA 1
ATOM 1789 C C . ASN A 1 225 ? 0.960 2.848 9.508 1.00 96.25 225 ASN A C 1
ATOM 1791 O O . ASN A 1 225 ? 0.391 2.092 10.294 1.00 96.25 225 ASN A O 1
ATOM 1795 N N . PHE A 1 226 ? 1.479 4.013 9.913 1.00 96.69 226 PHE A N 1
ATOM 1796 C CA . PHE A 1 226 ? 1.411 4.469 11.307 1.00 96.69 226 PHE A CA 1
ATOM 1797 C C . PHE A 1 226 ? -0.016 4.733 11.802 1.00 96.69 226 PHE A C 1
ATOM 1799 O O . PHE A 1 226 ? -0.307 4.534 12.985 1.00 96.69 226 PHE A O 1
ATOM 1806 N N . ALA A 1 227 ? -0.916 5.196 10.932 1.00 98.00 227 ALA A N 1
ATOM 1807 C CA . ALA A 1 227 ? -2.322 5.364 11.284 1.00 98.00 227 ALA A CA 1
ATOM 1808 C C . ALA A 1 227 ? -3.018 4.016 11.505 1.00 98.00 227 ALA A C 1
ATOM 1810 O O . ALA A 1 227 ? -3.703 3.851 12.512 1.00 98.00 227 ALA A O 1
ATOM 1811 N N . LEU A 1 228 ? -2.793 3.047 10.614 1.00 98.56 228 LEU A N 1
ATOM 1812 C CA . LEU A 1 228 ? -3.350 1.699 10.713 1.00 98.56 228 LEU A CA 1
ATOM 1813 C C . LEU A 1 228 ? -2.840 0.969 11.960 1.00 98.56 228 LEU A C 1
ATOM 1815 O O . LEU A 1 228 ? -3.646 0.420 12.705 1.00 98.56 228 LEU A O 1
ATOM 1819 N N . LEU A 1 229 ? -1.533 1.038 12.240 1.00 97.69 229 LEU A N 1
ATOM 1820 C CA . LEU A 1 229 ? -0.951 0.477 13.462 1.00 97.69 229 LEU A CA 1
ATOM 1821 C C . LEU A 1 229 ? -1.622 1.050 14.710 1.00 97.69 229 LEU A C 1
ATOM 1823 O O . LEU A 1 229 ? -2.085 0.302 15.566 1.00 97.69 229 LEU A O 1
ATOM 1827 N N . GLY A 1 230 ? -1.699 2.381 14.792 1.00 97.56 230 GLY A N 1
ATOM 1828 C CA . GLY A 1 230 ? -2.313 3.053 15.930 1.00 97.56 230 GLY A CA 1
ATOM 1829 C C . GLY A 1 230 ? -3.794 2.708 16.084 1.00 97.56 230 GLY A C 1
ATOM 1830 O O . GLY A 1 230 ? -4.261 2.560 17.206 1.00 97.56 230 GLY A O 1
ATOM 1831 N N . LEU A 1 231 ? -4.536 2.557 14.983 1.00 98.06 231 LEU A N 1
ATOM 1832 C CA . LEU A 1 231 ? -5.943 2.150 15.023 1.00 98.06 231 LEU A CA 1
ATOM 1833 C C . LEU A 1 231 ? -6.109 0.752 15.604 1.00 98.06 231 LEU A C 1
ATOM 1835 O O . LEU A 1 231 ? -6.942 0.572 16.484 1.00 98.06 231 LEU A O 1
ATOM 1839 N N . VAL A 1 232 ? -5.318 -0.212 15.135 1.00 98.06 232 VAL A N 1
ATOM 1840 C CA . VAL A 1 232 ? -5.388 -1.600 15.605 1.00 98.06 232 VAL A CA 1
ATOM 1841 C C . VAL A 1 232 ? -4.981 -1.690 17.077 1.00 98.06 232 VAL A C 1
ATOM 1843 O O . VAL A 1 232 ? -5.725 -2.255 17.876 1.00 98.06 232 VAL A O 1
ATOM 1846 N N . ASP A 1 233 ? -3.860 -1.067 17.454 1.00 97.12 233 ASP A N 1
ATOM 1847 C CA . ASP A 1 233 ? -3.372 -1.027 18.840 1.00 97.12 233 ASP A CA 1
ATOM 1848 C C . ASP A 1 233 ? -4.408 -0.408 19.789 1.00 97.12 233 ASP A C 1
ATOM 1850 O O . ASP A 1 233 ? -4.833 -1.022 20.771 1.00 97.12 233 ASP A O 1
ATOM 1854 N N . ARG A 1 234 ? -4.894 0.797 19.461 1.00 97.19 234 ARG A N 1
ATOM 1855 C CA . ARG A 1 234 ? -5.877 1.494 20.297 1.00 97.19 234 ARG A CA 1
ATOM 1856 C C . ARG A 1 234 ? -7.231 0.809 20.302 1.00 97.19 234 ARG A C 1
ATOM 1858 O O . ARG A 1 234 ? -7.917 0.885 21.312 1.00 97.19 234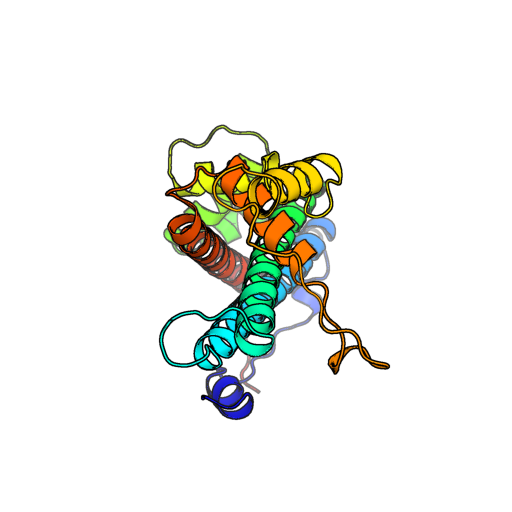 ARG A O 1
ATOM 1865 N N . PHE A 1 235 ? -7.619 0.123 19.231 1.00 97.69 235 PHE A N 1
ATOM 1866 C CA . PHE A 1 235 ? -8.840 -0.676 19.222 1.00 97.69 235 PHE A CA 1
ATOM 1867 C C . PHE A 1 235 ? -8.750 -1.834 20.221 1.00 97.69 235 PHE A C 1
ATOM 1869 O O . PHE A 1 235 ? -9.641 -1.966 21.058 1.00 97.69 235 PHE A O 1
ATOM 1876 N N . ILE A 1 236 ? -7.661 -2.611 20.198 1.00 96.38 236 ILE A N 1
ATOM 1877 C CA . ILE A 1 236 ? -7.442 -3.731 21.131 1.00 96.38 236 ILE A CA 1
ATOM 1878 C C . ILE A 1 236 ? -7.436 -3.232 22.583 1.00 96.38 236 ILE A C 1
ATOM 1880 O O . ILE A 1 236 ? -8.138 -3.781 23.434 1.00 96.38 236 ILE A O 1
ATOM 1884 N N . GLN A 1 237 ? -6.719 -2.141 22.861 1.00 94.31 237 GLN A N 1
ATOM 1885 C CA . GLN A 1 237 ? -6.671 -1.548 24.200 1.00 94.31 237 GLN A CA 1
ATOM 1886 C C . GLN A 1 237 ? -8.033 -0.994 24.645 1.00 94.31 237 GLN A C 1
ATOM 1888 O O . GLN A 1 237 ? -8.452 -1.217 25.779 1.00 94.31 237 GLN A O 1
ATOM 1893 N N . GLN A 1 238 ? -8.755 -0.298 23.759 1.00 93.56 238 GLN A N 1
ATOM 1894 C CA . GLN A 1 238 ? -10.074 0.271 24.057 1.00 93.56 238 GLN A CA 1
ATOM 1895 C C . GLN A 1 238 ? -11.136 -0.811 24.287 1.00 93.56 238 GLN A C 1
ATOM 1897 O O . GLN A 1 238 ? -12.091 -0.574 25.027 1.00 93.56 238 GLN A O 1
ATOM 1902 N N . ARG A 1 239 ? -10.967 -1.999 23.691 1.00 92.81 239 ARG A N 1
ATOM 1903 C CA . ARG A 1 239 ? -11.777 -3.193 23.976 1.00 92.81 239 ARG A CA 1
ATOM 1904 C C . ARG A 1 239 ? -11.514 -3.769 25.379 1.00 92.81 239 ARG A C 1
ATOM 1906 O O . ARG A 1 239 ? -12.240 -4.657 25.804 1.00 92.81 239 ARG A O 1
ATOM 1913 N N . GLY A 1 240 ? -10.523 -3.248 26.108 1.00 84.94 240 GLY A N 1
ATOM 1914 C CA . GLY A 1 240 ? -10.178 -3.666 27.468 1.00 84.94 240 GLY A CA 1
ATOM 1915 C C . GLY A 1 240 ? -9.133 -4.781 27.531 1.00 84.94 240 GLY A C 1
ATOM 1916 O O . GLY A 1 240 ? -8.868 -5.305 28.612 1.00 84.94 240 GLY A O 1
ATOM 1917 N N . PHE A 1 241 ? -8.519 -5.143 26.401 1.00 82.75 241 PHE A N 1
ATOM 1918 C CA . PHE A 1 241 ? -7.525 -6.209 26.352 1.00 82.75 241 PHE A CA 1
ATOM 1919 C C . PHE A 1 241 ? -6.119 -5.657 26.576 1.00 82.75 241 PHE A C 1
ATOM 1921 O O . PHE A 1 241 ? -5.658 -4.756 25.877 1.00 82.75 241 PHE A O 1
ATOM 1928 N N . ALA A 1 242 ? -5.432 -6.207 27.578 1.00 78.75 242 ALA A N 1
ATOM 1929 C CA . ALA A 1 242 ? -4.049 -5.864 27.878 1.00 78.75 242 ALA A CA 1
ATOM 1930 C C . ALA A 1 242 ? -3.087 -6.747 27.077 1.00 78.75 242 ALA A C 1
ATOM 1932 O O . ALA A 1 242 ? -3.259 -7.968 27.025 1.00 78.75 242 ALA A O 1
ATOM 1933 N N . TYR A 1 243 ? -2.041 -6.132 26.529 1.00 82.81 243 TYR A N 1
ATOM 1934 C CA . TYR A 1 243 ? -0.916 -6.869 25.969 1.00 82.81 243 TYR A CA 1
ATOM 1935 C C . TYR A 1 243 ? -0.134 -7.582 27.074 1.00 82.81 243 TYR A C 1
ATOM 1937 O O . TYR A 1 243 ? 0.138 -7.012 28.133 1.00 82.81 243 TYR A O 1
ATOM 1945 N N . ARG A 1 244 ? 0.244 -8.834 26.819 1.00 78.94 244 ARG A N 1
ATOM 1946 C CA . ARG A 1 244 ? 1.099 -9.641 27.697 1.00 78.94 244 ARG A CA 1
ATOM 1947 C C . ARG A 1 244 ? 2.319 -10.104 26.915 1.00 78.94 244 ARG A C 1
ATOM 1949 O O . ARG A 1 244 ? 2.155 -10.671 25.838 1.00 78.94 244 ARG A O 1
ATOM 1956 N N . ASN A 1 245 ? 3.517 -9.882 27.448 1.00 76.88 245 ASN A N 1
ATOM 1957 C CA . ASN A 1 245 ? 4.739 -10.427 26.853 1.00 76.88 245 ASN A CA 1
ATOM 1958 C C . ASN A 1 245 ? 4.680 -11.962 26.884 1.00 76.88 245 ASN A C 1
ATOM 1960 O O . ASN A 1 245 ? 4.222 -12.525 27.884 1.00 76.88 245 ASN A O 1
ATOM 1964 N N . MET A 1 246 ? 5.103 -12.609 25.796 1.00 68.94 246 MET A N 1
ATOM 1965 C CA . MET A 1 246 ? 5.362 -14.055 25.788 1.00 68.94 246 MET A CA 1
ATOM 1966 C C . MET A 1 246 ? 6.665 -14.393 26.507 1.00 68.94 246 MET A C 1
ATOM 1968 O O . MET A 1 246 ? 7.607 -13.568 26.439 1.00 68.94 246 MET A O 1
#

Radius of gyration: 21.11 Å; chains: 1; bounding box: 51×43×61 Å

Foldseek 3Di:
DCDPVNVVVPDDFDKDKDPCLQPDDPQGHNLNSVLLVVLVVLLVQLVVLLVVLVVLVVLADDDDQDPDPSSLVSLLVNLVSLLSLLQSLQVNLVSLLVSVVCCPRPLLVVLLVPADPLLSVLVVLSSCLSVPHDDDDPLSVLSVLSNPPSNCLPDPVLLVQQLCVQAVDPVRVVVDQDWQDDPDPVRTDRSSSSSSSLSSVCVSQPVPCSVVSSVSSSVSSVSNSSSSVSSSVSSSVSSVIDIDGD

Sequence (246 aa):
MKSFQEECATLESLQTFDPSAFEGDENVPQRLCNLVLALALIYNDCKNTTYAALLLKDCKPAGKPKINAVWGTWAGTDWHLFRLMISAVHELFILIQDHQDVLTHEFLVKVVKQLHPTSRKSWESLTAAASGATPKDDFGRMLLRIRNQMVFHYDPKGIFAGFKRHFLIPTRLQDRAFISRGLSMGASRFYFADAAVEGYFREMVGQGEVGHLSVKIRDVVESLNFALLGLVDRFIQQRGFAYRNM

pLDDT: mean 90.42, std 8.36, range [53.22, 98.56]

Secondary structure (DSSP, 8-state):
---HHHHHTTSPPPEE--GGGGS--SSS-HHHHHHHHHHHHHHHHHHHHHHHHHHHHHTPPSSS--SSHHHHHHHHHHHHHHHHHHHHHHHHHHHHHHTGGGTT-HHHHHHHHHS-HHHHHHHHHHHHHHTT----SHHHHHHHHIIIIIS-TT-HHHHHHHHHHHHSSGGGTT-----B--SSSTT-B-HHHHHHHHHHHHHHH-TTTHHHHHHHHHHHHHHHHHHHHHHHHHHHHHTTPPPEE-